Protein AF-A0AAD9WH28-F1 (afdb_monomer_lite)

Organism: Eucalyptus grandis (NCBI:txid71139)

Structure (mmCIF, N/CA/C/O backbone):
data_AF-A0AAD9WH28-F1
#
_entry.id   AF-A0AAD9WH28-F1
#
loop_
_atom_site.group_PDB
_atom_site.id
_atom_site.type_symbol
_atom_site.label_atom_id
_atom_site.label_alt_id
_atom_site.label_comp_id
_atom_site.label_asym_id
_atom_site.label_entity_id
_atom_site.label_seq_id
_atom_site.pdbx_PDB_ins_code
_atom_site.Cartn_x
_atom_site.Cartn_y
_atom_site.Cartn_z
_atom_site.occupancy
_atom_site.B_iso_or_equiv
_atom_site.auth_seq_id
_atom_site.auth_comp_id
_atom_site.auth_asym_id
_atom_site.auth_atom_id
_atom_site.pdbx_PDB_model_num
ATOM 1 N N . MET A 1 1 ? 8.236 -20.719 -38.868 1.00 57.12 1 MET A N 1
ATOM 2 C CA . MET A 1 1 ? 8.374 -22.115 -39.352 1.00 57.12 1 MET A CA 1
ATOM 3 C C . MET A 1 1 ? 9.477 -22.899 -38.637 1.00 57.12 1 MET A C 1
ATOM 5 O O . MET A 1 1 ? 9.206 -24.014 -38.221 1.00 57.12 1 MET A O 1
ATOM 9 N N . ALA A 1 2 ? 10.668 -22.334 -38.395 1.00 69.44 2 ALA A N 1
ATOM 10 C CA . ALA A 1 2 ? 11.784 -23.042 -37.740 1.00 69.44 2 ALA A CA 1
ATOM 11 C C . ALA A 1 2 ? 11.455 -23.657 -36.360 1.00 69.44 2 ALA A C 1
ATOM 13 O O . ALA A 1 2 ? 11.869 -24.773 -36.062 1.00 69.44 2 ALA A O 1
ATOM 14 N N . ARG A 1 3 ? 10.653 -22.966 -35.538 1.00 67.69 3 ARG A N 1
ATOM 15 C CA . ARG A 1 3 ? 10.268 -23.439 -34.196 1.00 67.69 3 ARG A CA 1
ATOM 16 C C . ARG A 1 3 ? 9.343 -24.663 -34.224 1.00 67.69 3 ARG A C 1
ATOM 18 O O . ARG A 1 3 ? 9.459 -25.516 -33.357 1.00 67.69 3 ARG A O 1
ATOM 25 N N . ALA A 1 4 ? 8.472 -24.767 -35.230 1.00 70.94 4 ALA A N 1
ATOM 26 C CA . ALA A 1 4 ? 7.594 -25.924 -35.414 1.00 70.94 4 ALA A CA 1
ATOM 27 C C . ALA A 1 4 ? 8.390 -27.157 -35.873 1.00 70.94 4 ALA A C 1
ATOM 29 O O . ALA A 1 4 ? 8.219 -28.241 -35.329 1.00 70.94 4 ALA A O 1
ATOM 30 N N . VAL A 1 5 ? 9.345 -26.955 -36.787 1.00 75.12 5 VAL A N 1
ATOM 31 C CA . VAL A 1 5 ? 10.241 -28.013 -37.284 1.00 75.12 5 VAL A CA 1
ATOM 32 C C . VAL A 1 5 ? 11.160 -28.546 -36.176 1.00 75.12 5 VAL A C 1
ATOM 34 O O . VAL A 1 5 ? 11.406 -29.747 -36.092 1.00 75.12 5 VAL A O 1
ATOM 37 N N . ALA A 1 6 ? 11.645 -27.672 -35.289 1.00 75.38 6 ALA A N 1
ATOM 38 C CA . ALA A 1 6 ? 12.420 -28.084 -34.119 1.00 75.38 6 ALA A CA 1
ATOM 39 C C . ALA A 1 6 ? 11.581 -28.898 -33.114 1.00 75.38 6 ALA A C 1
ATOM 41 O O . ALA A 1 6 ? 12.098 -29.832 -32.504 1.00 75.38 6 ALA A O 1
ATOM 42 N N . LEU A 1 7 ? 10.289 -28.576 -32.974 1.00 73.00 7 LEU A N 1
ATOM 43 C CA . LEU A 1 7 ? 9.372 -29.276 -32.074 1.00 73.00 7 LEU A CA 1
ATOM 44 C C . LEU A 1 7 ? 9.052 -30.694 -32.567 1.00 73.00 7 LEU A C 1
ATOM 46 O O . LEU A 1 7 ? 9.128 -31.631 -31.780 1.00 73.00 7 LEU A O 1
ATOM 50 N N . GLU A 1 8 ? 8.776 -30.869 -33.863 1.00 73.00 8 GLU A N 1
ATOM 51 C CA . GLU A 1 8 ? 8.526 -32.198 -34.451 1.00 73.00 8 GLU A CA 1
ATOM 52 C C . GLU A 1 8 ? 9.759 -33.106 -34.413 1.00 73.00 8 GLU A C 1
ATOM 54 O O . GLU A 1 8 ? 9.646 -34.324 -34.296 1.00 73.00 8 GLU A O 1
ATOM 59 N N . LYS A 1 9 ? 10.960 -32.521 -34.469 1.00 76.75 9 LYS A N 1
ATOM 60 C CA . LYS A 1 9 ? 12.210 -33.279 -34.365 1.00 76.75 9 LYS A CA 1
ATOM 61 C C . LYS A 1 9 ? 12.530 -33.699 -32.929 1.00 76.75 9 LYS A C 1
ATOM 63 O O . LYS A 1 9 ? 13.133 -34.750 -32.728 1.00 76.75 9 LYS A O 1
ATOM 68 N N . ALA A 1 10 ? 12.139 -32.885 -31.949 1.00 77.75 10 ALA A N 1
ATOM 69 C CA . ALA A 1 10 ? 12.287 -33.195 -30.529 1.00 77.75 10 ALA A CA 1
ATOM 70 C C . ALA A 1 10 ? 11.218 -34.184 -30.030 1.00 77.75 10 ALA A C 1
ATOM 72 O O . ALA A 1 10 ? 11.501 -34.999 -29.156 1.00 77.75 10 ALA A O 1
ATOM 73 N N . PHE A 1 11 ? 10.019 -34.149 -30.618 1.00 75.12 11 PHE A N 1
ATOM 74 C CA . PHE A 1 11 ? 8.915 -35.057 -30.319 1.00 75.12 11 PHE A CA 1
ATOM 75 C C . PHE A 1 11 ? 8.374 -35.657 -31.620 1.00 75.12 11 PHE A C 1
ATOM 77 O O . PHE A 1 11 ? 7.382 -35.152 -32.150 1.00 75.12 11 PHE A O 1
ATOM 84 N N . PRO A 1 12 ? 9.002 -36.724 -32.148 1.00 75.88 12 PRO A N 1
ATOM 85 C CA . PRO A 1 12 ? 8.479 -37.418 -33.315 1.00 75.88 12 PRO A CA 1
ATOM 86 C C . PRO A 1 12 ? 7.055 -37.895 -33.020 1.00 75.88 12 PRO A C 1
ATOM 88 O O . PRO A 1 12 ? 6.847 -38.770 -32.175 1.00 75.88 12 PRO A O 1
ATOM 91 N N . ALA A 1 13 ? 6.065 -37.288 -33.675 1.00 64.69 13 ALA A N 1
ATOM 92 C CA . ALA A 1 13 ? 4.678 -37.703 -33.553 1.00 64.69 13 ALA A CA 1
ATOM 93 C C . ALA A 1 13 ? 4.565 -39.119 -34.127 1.00 64.69 13 ALA A C 1
ATOM 95 O O . ALA A 1 13 ? 4.700 -39.339 -35.329 1.00 64.69 13 ALA A O 1
ATOM 96 N N . HIS A 1 14 ? 4.375 -40.107 -33.257 1.00 58.94 14 HIS A N 1
ATOM 97 C CA . HIS A 1 14 ? 4.134 -41.482 -33.670 1.00 58.94 14 HIS A CA 1
ATOM 98 C C . HIS A 1 14 ? 2.671 -41.624 -34.119 1.00 58.94 14 HIS A C 1
ATOM 100 O O . HIS A 1 14 ? 1.855 -42.241 -33.441 1.00 58.94 14 HIS A O 1
ATOM 106 N N . GLU A 1 15 ? 2.330 -41.004 -35.251 1.00 57.38 15 GLU A N 1
ATOM 107 C CA . GLU A 1 15 ? 1.007 -41.107 -35.890 1.00 57.38 15 GLU A CA 1
ATOM 108 C C . GLU A 1 15 ? 0.792 -42.482 -36.568 1.00 57.38 15 GLU A C 1
ATOM 110 O O . GLU A 1 15 ? -0.334 -42.829 -36.907 1.00 57.38 15 GLU A O 1
ATOM 115 N N . ASP A 1 16 ? 1.836 -43.316 -36.674 1.00 49.81 16 ASP A N 1
ATOM 116 C CA . ASP A 1 16 ? 1.807 -44.635 -37.332 1.00 49.81 16 ASP A CA 1
ATOM 117 C C . ASP A 1 16 ? 1.864 -45.829 -36.358 1.00 49.81 16 ASP A C 1
ATOM 119 O O . ASP A 1 16 ? 2.341 -46.916 -36.699 1.00 49.81 16 ASP A O 1
ATOM 123 N N . SER A 1 17 ? 1.327 -45.694 -35.140 1.00 51.62 17 SER A N 1
ATOM 124 C CA . SER A 1 17 ? 0.860 -46.904 -34.454 1.00 51.62 17 SER A CA 1
ATOM 125 C C . SER A 1 17 ? -0.453 -47.316 -35.118 1.00 51.62 17 SER A C 1
ATOM 127 O O . SER A 1 17 ? -1.498 -46.722 -34.877 1.00 51.62 17 SER A O 1
ATOM 129 N N . GLY A 1 18 ? -0.412 -48.346 -35.969 1.00 51.84 18 GLY A N 1
ATOM 130 C CA . GLY A 1 18 ? -1.572 -48.975 -36.627 1.00 51.84 18 GLY A CA 1
ATOM 131 C C . GLY A 1 18 ? -2.613 -49.586 -35.671 1.00 51.84 18 GLY A C 1
ATOM 132 O O . GLY A 1 18 ? -3.345 -50.508 -36.030 1.00 51.84 18 GLY A O 1
ATOM 133 N N . ILE A 1 19 ? -2.698 -49.084 -34.441 1.00 53.81 19 ILE A N 1
ATOM 134 C CA . ILE A 1 19 ? -3.845 -49.195 -33.559 1.00 53.81 19 ILE A CA 1
ATOM 135 C C . ILE A 1 19 ? -4.893 -48.281 -34.187 1.00 53.81 19 ILE A C 1
ATOM 137 O O . ILE A 1 19 ? -5.033 -47.119 -33.812 1.00 53.81 19 ILE A O 1
ATOM 141 N N . GLY A 1 20 ? -5.604 -48.789 -35.201 1.00 54.06 20 GLY A N 1
ATOM 142 C CA . GLY A 1 20 ? -6.782 -48.103 -35.720 1.00 54.06 20 GLY A CA 1
ATOM 143 C C . GLY A 1 20 ? -7.587 -47.601 -34.529 1.00 54.06 20 GLY A C 1
ATOM 144 O O . GLY A 1 20 ? -7.718 -48.351 -33.556 1.00 54.06 20 GLY A O 1
ATOM 145 N N . LYS A 1 21 ? -8.019 -46.333 -34.577 1.00 61.31 21 LYS A N 1
ATOM 146 C CA . LYS A 1 21 ? -8.903 -45.686 -33.600 1.00 61.31 21 LYS A CA 1
ATOM 147 C C . LYS A 1 21 ? -10.171 -46.530 -33.478 1.00 61.31 21 LYS A C 1
ATOM 149 O O . LYS A 1 21 ? -11.201 -46.235 -34.065 1.00 61.31 21 LYS A O 1
ATOM 154 N N . LYS A 1 22 ? -10.068 -47.668 -32.802 1.00 63.91 22 LYS A N 1
ATOM 155 C CA . LYS A 1 22 ? -11.191 -48.450 -32.343 1.00 63.91 22 LYS A CA 1
ATOM 156 C C . LYS A 1 22 ? -11.790 -47.513 -31.328 1.00 63.91 22 LYS A C 1
ATOM 158 O O . LYS A 1 22 ? -11.112 -47.182 -30.356 1.00 63.91 22 LYS A O 1
ATOM 163 N N . ASP A 1 23 ? -12.985 -47.025 -31.617 1.00 67.94 23 ASP A N 1
ATOM 164 C CA . ASP A 1 23 ? -13.795 -46.306 -30.651 1.00 67.94 23 ASP A CA 1
ATOM 165 C C . ASP A 1 23 ? -13.949 -47.216 -29.433 1.00 67.94 23 ASP A C 1
ATOM 167 O O . ASP A 1 23 ? -14.839 -48.064 -29.376 1.00 67.94 23 ASP A O 1
ATOM 171 N N . ASP A 1 24 ? -13.007 -47.119 -28.494 1.00 82.56 24 ASP A N 1
ATOM 172 C CA . ASP A 1 24 ? -13.048 -47.887 -27.267 1.00 82.56 24 ASP A CA 1
ATOM 173 C C . ASP A 1 24 ? -14.287 -47.383 -26.526 1.00 82.56 24 ASP A C 1
ATOM 175 O O . ASP A 1 24 ? -14.357 -46.191 -26.193 1.00 82.56 24 ASP A O 1
ATOM 179 N N . PRO A 1 25 ? -15.281 -48.250 -26.262 1.00 80.75 25 PRO A N 1
ATOM 180 C CA . PRO A 1 25 ? -16.498 -47.849 -25.571 1.00 80.75 25 PRO A CA 1
ATOM 181 C C . PRO A 1 25 ? -16.208 -47.153 -24.238 1.00 80.75 25 PRO A C 1
ATOM 183 O O . PRO A 1 25 ? -16.979 -46.293 -23.806 1.00 80.75 25 PRO A O 1
ATOM 186 N N . ARG A 1 26 ? -15.087 -47.494 -23.585 1.00 79.00 26 ARG A N 1
ATOM 187 C CA . ARG A 1 26 ? -14.642 -46.839 -22.356 1.00 79.00 26 ARG A CA 1
ATOM 188 C C . ARG A 1 26 ? -14.149 -45.420 -22.614 1.00 79.00 26 ARG A C 1
ATOM 190 O O . ARG A 1 26 ? -14.536 -44.525 -21.869 1.00 79.00 26 ARG A O 1
ATOM 197 N N . LEU A 1 27 ? -13.337 -45.202 -23.648 1.00 81.69 27 LEU A N 1
ATOM 198 C CA . LEU A 1 27 ? -12.855 -43.865 -24.012 1.00 81.69 27 LEU A CA 1
ATOM 199 C C . LEU A 1 27 ? -13.999 -42.969 -24.485 1.00 81.69 27 LEU A C 1
ATOM 201 O O . LEU A 1 27 ? -14.018 -41.794 -24.132 1.00 81.69 27 LEU A O 1
ATOM 205 N N . ARG A 1 28 ? -14.986 -43.529 -25.195 1.00 78.06 28 ARG A N 1
ATOM 206 C CA . ARG A 1 28 ? -16.183 -42.792 -25.613 1.00 78.06 28 ARG A CA 1
ATOM 207 C C . ARG A 1 28 ? -17.010 -42.330 -24.415 1.00 78.06 28 ARG A C 1
ATOM 209 O O . ARG A 1 28 ? -17.295 -41.145 -24.309 1.00 78.06 28 ARG A O 1
ATOM 216 N N . ARG A 1 29 ? -17.286 -43.224 -23.455 1.00 78.12 29 ARG A N 1
ATOM 217 C CA . ARG A 1 29 ? -17.948 -42.840 -22.194 1.00 78.12 29 ARG A CA 1
ATOM 218 C C . ARG A 1 29 ? -17.140 -41.825 -21.397 1.00 78.12 29 ARG A C 1
ATOM 220 O O . ARG A 1 29 ? -17.720 -40.925 -20.804 1.00 78.12 29 ARG A O 1
ATOM 227 N N . LEU A 1 30 ? -15.812 -41.959 -21.360 1.00 79.69 30 LEU A N 1
ATOM 228 C CA . LEU A 1 30 ? -14.964 -41.013 -20.638 1.00 79.69 30 LEU A CA 1
ATOM 229 C C . LEU A 1 30 ? -15.005 -39.625 -21.294 1.00 79.69 30 LEU A C 1
ATOM 231 O O . LEU A 1 30 ? -15.091 -38.623 -20.592 1.00 79.69 30 LEU A O 1
ATOM 235 N N . ALA A 1 31 ? -14.988 -39.570 -22.628 1.00 76.38 31 ALA A N 1
ATOM 236 C CA . ALA A 1 31 ? -15.114 -38.336 -23.392 1.00 76.38 31 ALA A CA 1
ATOM 237 C C . ALA A 1 31 ? -16.493 -37.691 -23.195 1.00 76.38 31 ALA A C 1
ATOM 239 O O . ALA A 1 31 ? -16.542 -36.512 -22.865 1.00 76.38 31 ALA A O 1
ATOM 240 N N . GLU A 1 32 ? -17.577 -38.467 -23.303 1.00 74.56 32 GLU A N 1
ATOM 241 C CA . GLU A 1 32 ? -18.954 -38.024 -23.029 1.00 74.56 32 GLU A CA 1
ATOM 242 C C . GLU A 1 32 ? -19.066 -37.475 -21.592 1.00 74.56 32 GLU A C 1
ATOM 244 O O . GLU A 1 32 ? -19.396 -36.308 -21.400 1.00 74.56 32 GLU A O 1
ATOM 249 N N . SER A 1 33 ? -18.616 -38.232 -20.581 1.00 71.56 33 SER A N 1
ATOM 250 C CA . SER A 1 33 ? -18.644 -37.777 -19.181 1.00 71.56 33 SER A CA 1
ATOM 251 C C . SER A 1 33 ? -17.791 -36.528 -18.928 1.00 71.56 33 SER A C 1
ATOM 253 O O . SER A 1 33 ? -18.146 -35.686 -18.112 1.00 71.56 33 SER A O 1
ATOM 255 N N . ARG A 1 34 ? -16.662 -36.355 -19.621 1.00 73.19 34 ARG A N 1
ATOM 256 C CA . ARG A 1 34 ? -15.817 -35.163 -19.471 1.00 73.19 34 ARG A CA 1
ATOM 257 C C . ARG A 1 34 ? -16.439 -33.933 -20.134 1.00 73.19 34 ARG A C 1
ATOM 259 O O . ARG A 1 34 ? -16.163 -32.822 -19.689 1.00 73.19 34 ARG A O 1
ATOM 266 N N . ILE A 1 35 ? -17.210 -34.113 -21.203 1.00 69.94 35 ILE A N 1
ATOM 267 C CA . ILE A 1 35 ? -17.880 -33.018 -21.911 1.00 69.94 35 ILE A CA 1
ATOM 268 C C . ILE A 1 35 ? -19.064 -32.523 -21.079 1.00 69.94 35 ILE A C 1
ATOM 270 O O . ILE A 1 35 ? -19.127 -31.325 -20.811 1.00 69.94 35 ILE A O 1
ATOM 274 N N . ASP A 1 36 ? -19.898 -33.433 -20.577 1.00 67.00 36 ASP A N 1
ATOM 275 C CA . ASP A 1 36 ? -21.092 -33.074 -19.802 1.00 67.00 36 ASP A CA 1
ATOM 276 C C . ASP A 1 36 ? -20.724 -32.407 -18.462 1.00 67.00 36 ASP A C 1
ATOM 278 O O . ASP A 1 36 ? -21.270 -31.367 -18.103 1.00 67.00 36 ASP A O 1
ATOM 282 N N . ASN A 1 37 ? -19.690 -32.903 -17.772 1.00 72.56 37 ASN A N 1
ATOM 283 C CA . ASN A 1 37 ? -19.242 -32.313 -16.503 1.00 72.56 37 ASN A CA 1
ATOM 284 C C . ASN A 1 37 ? -18.427 -31.014 -16.672 1.00 72.56 37 ASN A C 1
ATOM 286 O O . ASN A 1 37 ? -18.223 -30.279 -15.707 1.00 72.56 37 ASN A O 1
ATOM 290 N N . ARG A 1 38 ? -17.907 -30.697 -17.866 1.00 77.50 38 ARG A N 1
ATOM 291 C CA . ARG A 1 38 ? -17.018 -29.531 -18.055 1.00 77.50 38 ARG A CA 1
ATOM 292 C C . ARG A 1 38 ? -17.765 -28.210 -17.921 1.00 77.50 38 ARG A C 1
ATOM 294 O O . ARG A 1 38 ? -17.212 -27.255 -17.367 1.00 77.50 38 ARG A O 1
ATOM 301 N N . ASP A 1 39 ? -18.975 -28.136 -18.457 1.00 77.88 39 ASP A N 1
ATOM 302 C CA . ASP A 1 39 ? -19.768 -26.911 -18.393 1.00 77.88 39 ASP A CA 1
ATOM 303 C C . ASP A 1 39 ? -20.403 -26.72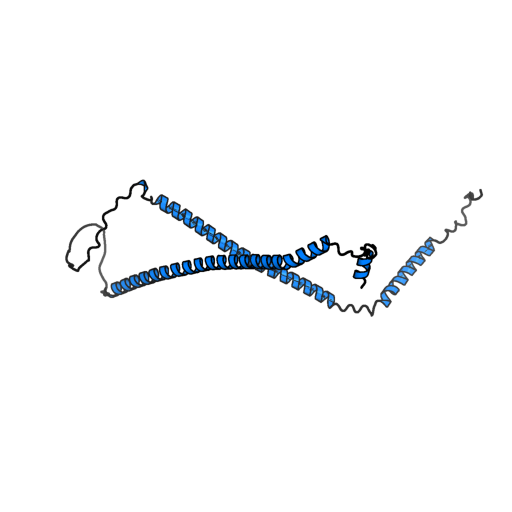0 -17.013 1.00 77.88 39 ASP A C 1
ATOM 305 O O . ASP A 1 39 ? -20.473 -25.583 -16.543 1.00 77.88 39 ASP A O 1
ATOM 309 N N . GLU A 1 40 ? -20.718 -27.812 -16.314 1.00 78.31 40 GLU A N 1
ATOM 310 C CA . GLU A 1 40 ? -21.133 -27.800 -14.909 1.00 78.31 40 GLU A CA 1
ATOM 311 C C . GLU A 1 40 ? -20.003 -27.335 -13.982 1.00 78.31 40 GLU A C 1
ATOM 313 O O . GLU A 1 40 ? -20.199 -26.390 -13.222 1.00 78.31 40 GLU A O 1
ATOM 318 N N . ILE A 1 41 ? -18.785 -27.880 -14.116 1.00 80.19 41 ILE A N 1
ATOM 319 C CA . ILE A 1 41 ? -17.608 -27.438 -13.342 1.00 80.19 41 ILE A CA 1
ATOM 320 C C . ILE A 1 41 ? -17.317 -25.957 -13.600 1.00 80.19 41 ILE A C 1
ATOM 322 O O . ILE A 1 41 ? -16.997 -25.203 -12.684 1.00 80.19 41 ILE A O 1
ATOM 326 N N . ARG A 1 42 ? -17.441 -25.502 -14.852 1.00 82.69 42 ARG A N 1
ATOM 327 C CA . ARG A 1 42 ? -17.229 -24.090 -15.185 1.00 82.69 42 ARG A CA 1
ATOM 328 C C . ARG A 1 42 ? -18.324 -23.199 -14.597 1.00 82.69 42 ARG A C 1
ATOM 330 O O . ARG A 1 42 ? -18.026 -22.077 -14.192 1.00 82.69 42 ARG A O 1
ATOM 337 N N . ALA A 1 43 ? -19.574 -23.657 -14.581 1.00 83.31 43 ALA A N 1
ATOM 338 C CA . ALA A 1 43 ? -20.683 -22.933 -13.972 1.00 83.31 43 ALA A CA 1
ATOM 339 C C . ALA A 1 43 ? -20.538 -22.852 -12.448 1.00 83.31 43 ALA A C 1
ATOM 341 O O . ALA A 1 43 ? -20.715 -21.770 -11.894 1.00 83.31 43 ALA A O 1
ATOM 342 N N . ASP A 1 44 ? -20.139 -23.943 -11.800 1.00 85.19 44 ASP A N 1
ATOM 343 C CA . ASP A 1 44 ? -19.860 -23.984 -10.367 1.00 85.19 44 ASP A CA 1
ATOM 344 C C . ASP A 1 44 ? -18.692 -23.059 -10.005 1.00 85.19 44 ASP A C 1
ATOM 346 O O . ASP A 1 44 ? -18.809 -22.206 -9.131 1.00 85.19 44 ASP A O 1
ATOM 350 N N . HIS A 1 45 ? -17.611 -23.079 -10.789 1.00 86.81 45 HIS A N 1
ATOM 351 C CA . HIS A 1 45 ? -16.479 -22.175 -10.585 1.00 86.81 45 HIS A CA 1
ATOM 352 C C . HIS A 1 45 ? -16.858 -20.692 -10.766 1.00 86.81 45 HIS A C 1
ATOM 354 O O . HIS A 1 45 ? -16.361 -19.831 -10.040 1.00 86.81 45 HIS A O 1
ATOM 360 N N . ARG A 1 46 ? -17.776 -20.371 -11.694 1.00 83.81 46 ARG A N 1
ATOM 361 C CA . ARG A 1 46 ? -18.352 -19.017 -1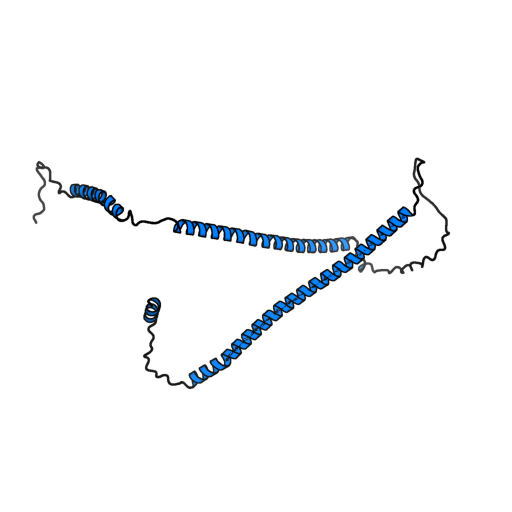1.799 1.00 83.81 46 ARG A CA 1
ATOM 362 C C . ARG A 1 46 ? -19.209 -18.672 -10.583 1.00 83.81 46 ARG A C 1
ATOM 364 O O . ARG A 1 46 ? -19.100 -17.558 -10.087 1.00 83.81 46 ARG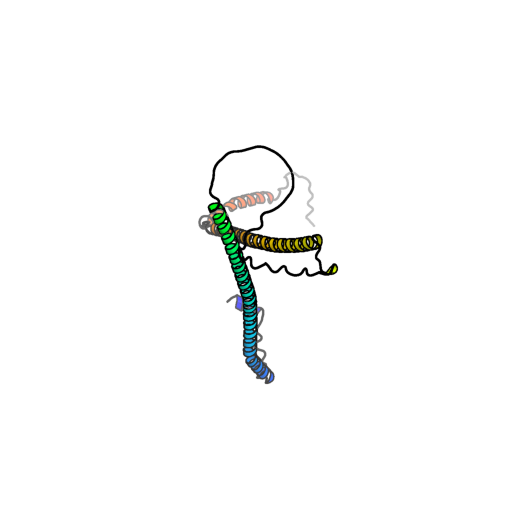 A O 1
ATOM 371 N N . ARG A 1 47 ? -20.027 -19.609 -10.102 1.00 83.31 47 ARG A N 1
ATOM 372 C CA . ARG A 1 47 ? -20.897 -19.423 -8.935 1.00 83.31 47 ARG A CA 1
ATOM 373 C C . ARG A 1 47 ? -20.087 -19.182 -7.662 1.00 83.31 47 ARG A C 1
ATOM 375 O O . ARG A 1 47 ? -20.408 -18.259 -6.924 1.00 83.31 47 ARG A O 1
ATOM 382 N N . ILE A 1 48 ? -19.023 -19.954 -7.446 1.00 81.25 48 ILE A N 1
ATOM 383 C CA . ILE A 1 48 ? -18.102 -19.804 -6.311 1.00 81.25 48 ILE A CA 1
ATOM 384 C C . ILE A 1 48 ? -17.439 -18.423 -6.348 1.00 81.25 48 ILE A C 1
ATOM 386 O O . ILE A 1 48 ? -17.506 -17.696 -5.365 1.00 81.25 48 ILE A O 1
ATOM 390 N N . ARG A 1 49 ? -16.888 -18.013 -7.499 1.00 77.69 49 ARG A N 1
ATOM 391 C CA . ARG A 1 49 ? -16.265 -16.687 -7.667 1.00 77.69 49 ARG A CA 1
ATOM 392 C C . ARG A 1 49 ? -17.253 -15.537 -7.475 1.00 77.69 49 ARG A C 1
ATOM 394 O O . ARG A 1 49 ? -16.907 -14.534 -6.870 1.00 77.69 49 ARG A O 1
ATOM 401 N N . GLN A 1 50 ? -18.473 -15.665 -7.996 1.00 74.06 50 GLN A N 1
ATOM 402 C CA . GLN A 1 50 ? -19.517 -14.654 -7.815 1.00 74.06 50 GLN A CA 1
ATOM 403 C C . GLN A 1 50 ? -19.944 -14.543 -6.352 1.00 74.06 50 GLN A C 1
ATOM 405 O O . GLN A 1 50 ? -20.081 -13.433 -5.856 1.00 74.06 50 GLN A O 1
ATOM 410 N N . ALA A 1 51 ? -20.118 -15.669 -5.656 1.00 70.88 51 ALA A N 1
ATOM 411 C CA . ALA A 1 51 ? -20.446 -15.676 -4.235 1.00 70.88 51 ALA A CA 1
ATOM 412 C C . ALA A 1 51 ? -19.306 -15.102 -3.380 1.00 70.88 51 ALA A C 1
ATOM 414 O O . ALA A 1 51 ? -19.579 -14.352 -2.454 1.00 70.88 51 ALA A O 1
ATOM 415 N N . GLU A 1 52 ? -18.048 -15.391 -3.722 1.00 70.12 52 GLU A N 1
ATOM 416 C CA . GLU A 1 52 ? -16.864 -14.811 -3.078 1.00 70.12 52 GLU A CA 1
ATOM 417 C C . GLU A 1 52 ? -16.837 -13.284 -3.253 1.00 70.12 52 GLU A C 1
ATOM 419 O O . GLU A 1 52 ? -16.785 -12.564 -2.262 1.00 70.12 52 GLU A O 1
ATOM 424 N N . ILE A 1 53 ? -17.001 -12.784 -4.485 1.00 70.88 53 ILE A N 1
ATOM 425 C CA . ILE A 1 53 ? -17.039 -11.342 -4.790 1.00 70.88 53 ILE A CA 1
ATOM 426 C C . ILE A 1 53 ? -18.210 -10.643 -4.082 1.00 70.88 53 ILE A C 1
ATOM 428 O O . ILE A 1 53 ? -18.038 -9.556 -3.537 1.00 70.88 53 ILE A O 1
ATOM 432 N N . VAL A 1 54 ? -19.398 -11.258 -4.063 1.00 70.50 54 VAL A N 1
ATOM 433 C CA . VAL A 1 54 ? -20.556 -10.711 -3.340 1.00 70.50 54 VAL A CA 1
ATOM 434 C C . VAL A 1 54 ? -20.307 -10.734 -1.835 1.00 70.50 54 VAL A C 1
ATOM 436 O O . VAL A 1 54 ? -20.602 -9.746 -1.184 1.00 70.50 54 VAL A O 1
ATOM 439 N N . SER A 1 55 ? -19.696 -11.786 -1.283 1.00 64.94 55 SER A N 1
ATOM 440 C CA . SER A 1 55 ? -19.381 -11.843 0.148 1.00 64.94 55 SER A CA 1
ATOM 441 C C . SER A 1 55 ? -18.363 -10.783 0.569 1.00 64.94 55 SER A C 1
ATOM 443 O O . SER A 1 55 ? -18.563 -10.146 1.597 1.00 64.94 55 SER A O 1
ATOM 445 N N . THR A 1 56 ? -17.337 -10.518 -0.249 1.00 65.38 56 THR A N 1
ATOM 446 C CA . THR A 1 56 ? -16.345 -9.473 0.036 1.00 65.38 56 THR A CA 1
ATOM 447 C C . THR A 1 56 ? -16.941 -8.075 -0.096 1.00 65.38 56 THR A C 1
ATOM 449 O O . THR A 1 56 ? -16.674 -7.230 0.747 1.00 65.38 56 THR A O 1
ATOM 452 N N . ILE A 1 57 ? -17.788 -7.841 -1.106 1.00 69.25 57 ILE A N 1
ATOM 453 C CA . ILE A 1 57 ? -18.459 -6.547 -1.316 1.00 69.25 57 ILE A CA 1
ATOM 454 C C . ILE A 1 57 ? -19.523 -6.296 -0.242 1.00 69.25 57 ILE A C 1
ATOM 456 O O . ILE A 1 57 ? -19.663 -5.183 0.240 1.00 69.25 57 ILE A O 1
ATOM 460 N N . GLU A 1 58 ? -20.280 -7.315 0.157 1.00 68.38 58 GLU A N 1
ATOM 461 C CA . GLU A 1 58 ? -21.316 -7.192 1.185 1.00 68.38 58 GLU A CA 1
ATOM 462 C C . GLU A 1 58 ? -20.707 -7.026 2.587 1.00 68.38 58 GLU A C 1
ATOM 464 O O . GLU A 1 58 ? -21.246 -6.301 3.419 1.00 68.38 58 GLU A O 1
ATOM 469 N N . GLU A 1 59 ? -19.569 -7.666 2.865 1.00 69.06 59 GLU A N 1
ATOM 470 C CA . GLU A 1 59 ? -18.811 -7.453 4.100 1.00 69.06 59 GLU A CA 1
ATOM 471 C C . GLU A 1 59 ? -18.153 -6.066 4.145 1.00 69.06 59 GLU A C 1
ATOM 473 O O . GLU A 1 59 ? -18.179 -5.417 5.191 1.00 69.06 59 GLU A O 1
ATOM 478 N N . GLU A 1 60 ? -17.635 -5.579 3.016 1.00 66.31 60 GLU A N 1
ATOM 479 C CA . GLU A 1 60 ? -17.112 -4.217 2.880 1.00 66.31 60 GLU A CA 1
ATOM 480 C C . GLU A 1 60 ? -18.223 -3.167 3.024 1.00 66.31 60 GLU A C 1
ATOM 482 O O . GLU A 1 60 ? -18.069 -2.238 3.813 1.00 66.31 60 GLU A O 1
ATOM 487 N N . ASN A 1 61 ? -19.381 -3.373 2.388 1.00 70.94 61 ASN A N 1
ATOM 488 C CA . ASN A 1 61 ? -20.547 -2.502 2.543 1.00 70.94 61 ASN A CA 1
ATOM 489 C C . ASN A 1 61 ? -21.061 -2.487 3.985 1.00 70.94 61 ASN A C 1
ATOM 491 O O . ASN A 1 61 ? -21.259 -1.410 4.525 1.00 70.94 61 ASN A O 1
ATOM 495 N N . ARG A 1 62 ? -21.197 -3.637 4.665 1.00 71.88 62 ARG A N 1
ATOM 496 C CA . ARG A 1 62 ? -21.583 -3.663 6.093 1.00 71.88 62 ARG A CA 1
ATOM 497 C C . ARG A 1 62 ? -20.592 -2.917 6.983 1.00 71.88 62 ARG A C 1
ATOM 499 O O . ARG A 1 62 ? -20.983 -2.299 7.970 1.00 71.88 62 ARG A O 1
ATOM 506 N N . ARG A 1 63 ? -19.299 -3.007 6.667 1.00 70.38 63 ARG A N 1
ATOM 507 C CA . ARG A 1 63 ? -18.248 -2.289 7.390 1.00 70.38 63 ARG A CA 1
ATOM 508 C C . ARG A 1 63 ? -18.310 -0.787 7.124 1.00 70.38 63 ARG A C 1
ATOM 510 O O . ARG A 1 63 ? -18.062 -0.016 8.043 1.00 70.38 63 ARG A O 1
ATOM 517 N N . GLN A 1 64 ? -18.626 -0.387 5.899 1.00 64.19 64 GLN A N 1
ATOM 518 C CA . GLN A 1 64 ? -18.757 1.011 5.506 1.00 64.19 64 GLN A CA 1
ATOM 519 C C . GLN A 1 64 ? -20.038 1.641 6.067 1.00 64.19 64 GLN A C 1
ATOM 521 O O . GLN A 1 64 ? -19.958 2.704 6.665 1.00 64.19 64 GLN A O 1
ATOM 526 N N . GLU A 1 65 ? -21.171 0.940 6.004 1.00 61.91 65 GLU A N 1
ATOM 527 C CA . GLU A 1 65 ? -22.439 1.333 6.636 1.00 61.91 65 GLU A CA 1
ATOM 528 C C . GLU A 1 65 ? -22.295 1.484 8.160 1.00 61.91 65 GLU A C 1
ATOM 530 O O . GLU A 1 65 ? -22.854 2.404 8.749 1.00 61.91 65 GLU A O 1
ATOM 535 N N . GLY A 1 66 ? -21.508 0.619 8.814 1.00 63.38 66 GLY A N 1
ATOM 536 C CA . GLY A 1 66 ? -21.211 0.746 10.244 1.00 63.38 66 GLY A CA 1
ATOM 537 C C . GLY A 1 66 ? -20.383 1.987 10.600 1.00 63.38 66 GLY A C 1
ATOM 538 O O . GLY A 1 66 ? -20.587 2.555 11.666 1.00 63.38 66 GLY A O 1
ATOM 539 N N . LEU A 1 67 ? -19.481 2.418 9.711 1.00 57.88 67 LEU A N 1
ATOM 540 C CA . LEU A 1 67 ? -18.681 3.636 9.892 1.00 57.88 67 LEU A CA 1
ATOM 541 C C . LEU A 1 67 ? -19.498 4.903 9.608 1.00 57.88 67 LEU A C 1
ATOM 543 O O . LEU A 1 67 ? -19.371 5.880 10.335 1.00 57.88 67 LEU A O 1
ATOM 547 N N . GLU A 1 68 ? -20.352 4.872 8.586 1.00 51.56 68 GLU A N 1
ATOM 548 C CA . GLU A 1 68 ? -21.217 5.996 8.210 1.00 51.56 68 GLU A CA 1
ATOM 549 C C . GLU A 1 68 ? -22.274 6.263 9.299 1.00 51.56 68 GLU A C 1
ATOM 551 O O . GLU A 1 68 ? -22.489 7.407 9.692 1.00 51.56 68 GLU A O 1
ATOM 556 N N . ALA A 1 69 ? -22.841 5.206 9.894 1.00 58.00 69 ALA A N 1
ATOM 557 C CA . ALA A 1 69 ? -23.744 5.325 11.041 1.00 58.00 69 ALA A CA 1
ATOM 558 C C . ALA A 1 69 ? -23.046 5.838 12.320 1.00 58.00 69 ALA A C 1
ATOM 560 O O . ALA A 1 69 ? -23.658 6.552 13.112 1.00 58.00 69 ALA A O 1
ATOM 561 N N . GLU A 1 70 ? -21.770 5.493 12.535 1.00 53.88 70 GLU A N 1
ATOM 562 C CA . GLU A 1 70 ? -20.988 5.975 13.684 1.00 53.88 70 GLU A CA 1
ATOM 563 C C . GLU A 1 70 ? -20.576 7.454 13.521 1.00 53.88 70 GLU A C 1
ATOM 565 O O . GLU A 1 70 ? -20.579 8.206 14.500 1.00 53.88 70 GLU A O 1
ATOM 570 N N . GLU A 1 71 ? -20.290 7.906 12.293 1.00 52.53 71 GLU A N 1
ATOM 571 C CA . GLU A 1 71 ? -20.039 9.323 11.985 1.00 52.53 71 GLU A CA 1
ATOM 572 C C . GLU A 1 71 ? -21.303 10.190 12.125 1.00 52.53 71 GLU A C 1
ATOM 574 O O . GLU A 1 71 ? -21.233 11.265 12.729 1.00 52.53 71 GLU A O 1
ATOM 579 N N . GLU A 1 72 ? -22.467 9.720 11.658 1.00 48.47 72 GLU A N 1
ATOM 580 C CA . GLU A 1 72 ? -23.740 10.444 11.813 1.00 48.47 72 GLU A CA 1
ATOM 581 C C . GLU A 1 72 ? -24.125 10.641 13.294 1.00 48.47 72 GLU A C 1
ATOM 583 O O . GLU A 1 72 ? -24.545 11.735 13.697 1.00 48.47 72 GLU A O 1
ATOM 588 N N . ASP A 1 73 ? -23.924 9.621 14.135 1.00 58.09 73 ASP A N 1
ATOM 589 C CA . ASP A 1 73 ? -24.188 9.709 15.576 1.00 58.09 73 ASP A CA 1
ATOM 590 C C . ASP A 1 73 ? -23.197 10.646 16.298 1.00 58.09 73 ASP A C 1
ATOM 592 O O . ASP A 1 73 ? -23.582 11.354 17.239 1.00 58.09 73 ASP A O 1
ATOM 596 N N . ALA A 1 74 ? -21.936 10.714 15.856 1.00 66.00 74 ALA A N 1
ATOM 597 C CA . ALA A 1 74 ? -20.941 11.629 16.417 1.00 66.00 74 ALA A CA 1
ATOM 598 C C . ALA A 1 74 ? -21.251 13.099 16.080 1.00 66.00 74 ALA A C 1
ATOM 600 O O . ALA A 1 74 ? -21.236 13.958 16.972 1.00 66.00 74 ALA A O 1
ATOM 601 N N . GLU A 1 75 ? -21.595 13.398 14.825 1.00 69.69 75 GLU A N 1
ATOM 602 C CA . GLU A 1 75 ? -21.885 14.762 14.372 1.00 69.69 75 GLU A CA 1
ATOM 603 C C . GLU A 1 75 ? -23.177 15.311 15.005 1.00 69.69 75 GLU A C 1
ATOM 605 O O . GLU A 1 75 ? -23.198 16.437 15.517 1.00 69.69 75 GLU A O 1
ATOM 610 N N . ALA A 1 76 ? -24.228 14.490 15.115 1.00 73.25 76 ALA A N 1
ATOM 611 C CA . ALA A 1 76 ? -25.474 14.871 15.786 1.00 73.25 76 ALA A CA 1
ATOM 612 C C . ALA A 1 76 ? -25.272 15.190 17.284 1.00 73.25 76 ALA A C 1
ATOM 614 O O . ALA A 1 76 ? -25.883 16.116 17.844 1.00 73.25 76 ALA A O 1
ATOM 615 N N . LEU A 1 77 ? -24.391 14.444 17.956 1.00 64.81 77 LEU A N 1
ATOM 616 C CA . LEU A 1 77 ? -24.084 14.631 19.373 1.00 64.81 77 LEU A CA 1
ATOM 617 C C . LEU A 1 77 ? -23.183 15.858 19.597 1.00 64.81 77 LEU A C 1
ATOM 619 O O . LEU A 1 77 ? -23.375 16.600 20.572 1.00 64.81 77 LEU A O 1
ATOM 623 N N . GLU A 1 78 ? -22.264 16.138 18.671 1.00 72.31 78 GLU A N 1
ATOM 624 C CA . GLU A 1 78 ? -21.483 17.375 18.640 1.00 72.31 78 GLU A CA 1
ATOM 625 C C . GLU A 1 78 ? -22.348 18.612 18.394 1.00 72.31 78 GLU A C 1
ATOM 627 O O . GLU A 1 78 ? -22.207 19.605 19.117 1.00 72.31 78 GLU A O 1
ATOM 632 N N . GLU A 1 79 ? -23.285 18.565 17.447 1.00 78.62 79 GLU A N 1
ATOM 633 C CA . GLU A 1 79 ? -24.216 19.664 17.198 1.00 78.62 79 GLU A CA 1
ATOM 634 C C . GLU A 1 79 ? -25.055 19.993 18.431 1.00 78.62 79 GLU A C 1
ATOM 636 O O . GLU A 1 79 ? -25.240 21.164 18.779 1.00 78.62 79 GLU A O 1
ATOM 641 N N . ARG A 1 80 ? -25.548 18.966 19.134 1.00 76.88 80 ARG A N 1
ATOM 642 C CA . ARG A 1 80 ? -26.298 19.156 20.379 1.00 76.88 80 ARG A CA 1
ATOM 643 C C . ARG A 1 80 ? -25.436 19.850 21.436 1.00 76.88 80 ARG A C 1
ATOM 645 O O . ARG A 1 80 ? -25.916 20.761 22.109 1.00 76.88 80 ARG A O 1
ATOM 652 N N . ARG A 1 81 ? -24.155 19.481 21.552 1.00 83.62 81 ARG A N 1
ATOM 653 C CA . ARG A 1 81 ? -23.193 20.139 22.457 1.00 83.62 81 ARG A CA 1
ATOM 654 C C . ARG A 1 81 ? -22.869 21.575 22.035 1.00 83.62 81 ARG A C 1
ATOM 656 O O . ARG A 1 81 ? -22.671 22.415 22.913 1.00 83.62 81 ARG A O 1
ATOM 663 N N . ARG A 1 82 ? -22.811 21.872 20.732 1.00 85.44 82 ARG A N 1
ATOM 664 C CA . ARG A 1 82 ? -22.608 23.236 20.207 1.00 85.44 82 ARG A CA 1
ATOM 665 C C . ARG A 1 82 ? -23.804 24.131 20.516 1.00 85.44 82 ARG A C 1
ATOM 667 O O . ARG A 1 82 ? -23.617 25.179 21.120 1.00 85.44 82 ARG A O 1
ATOM 674 N N . LYS A 1 83 ? -25.022 23.657 20.235 1.00 90.19 83 LYS A N 1
ATOM 675 C CA . LYS A 1 83 ? -26.279 24.367 20.536 1.00 90.19 83 LYS A CA 1
ATOM 676 C C . LYS A 1 83 ? -26.432 24.673 22.033 1.00 90.19 83 LYS A C 1
ATOM 678 O O . LYS A 1 83 ? -26.972 25.712 22.393 1.00 90.19 83 LYS A O 1
ATOM 683 N N . ILE A 1 84 ? -25.954 23.792 22.919 1.00 88.62 84 ILE A N 1
ATOM 684 C CA . ILE A 1 84 ? -25.957 24.032 24.375 1.00 88.62 84 ILE A CA 1
ATOM 685 C C . ILE A 1 84 ? -24.936 25.107 24.769 1.00 88.62 84 ILE A C 1
ATOM 687 O O . ILE A 1 84 ? -25.276 26.003 25.537 1.00 88.62 84 ILE A O 1
ATOM 691 N N . ARG A 1 85 ? -23.707 25.040 24.239 1.00 90.25 85 ARG A N 1
ATOM 692 C CA . ARG A 1 85 ? -22.667 26.050 24.503 1.00 90.25 85 ARG A CA 1
ATOM 693 C C . ARG A 1 85 ? -23.076 27.436 24.017 1.00 90.25 85 ARG A C 1
ATOM 695 O O . ARG A 1 85 ? -22.925 28.400 24.753 1.00 90.25 85 ARG A O 1
ATOM 702 N N . GLU A 1 86 ? -23.640 27.517 22.818 1.00 85.88 86 GLU A N 1
ATOM 703 C CA . GLU A 1 86 ? -24.135 28.767 22.241 1.00 85.88 86 GLU A CA 1
ATOM 704 C C . GLU A 1 86 ? -25.282 29.362 23.070 1.00 85.88 86 GLU A C 1
ATOM 706 O O . GLU A 1 86 ? -25.262 30.548 23.378 1.00 85.88 86 GLU A O 1
ATOM 711 N N . LYS A 1 87 ? -26.237 28.536 23.522 1.00 89.50 87 LYS A N 1
ATOM 712 C CA . LYS A 1 87 ? -27.324 28.994 24.404 1.00 89.50 87 LYS A CA 1
ATOM 713 C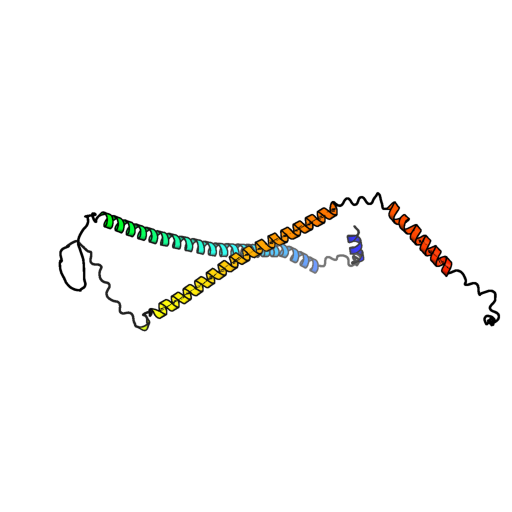 C . LYS A 1 87 ? -26.843 29.495 25.766 1.00 89.50 87 LYS A C 1
ATOM 715 O O . LYS A 1 87 ? -27.442 30.423 26.296 1.00 89.50 87 LYS A O 1
ATOM 720 N N . LEU A 1 88 ? -25.812 28.879 26.348 1.00 87.38 88 LEU A N 1
ATOM 721 C CA . LEU A 1 88 ? -25.233 29.343 27.615 1.00 87.38 88 LEU A CA 1
ATOM 722 C C . LEU A 1 88 ? -24.512 30.679 27.443 1.00 87.38 88 LEU A C 1
ATOM 724 O O . LEU A 1 88 ? -24.714 31.574 28.251 1.00 87.38 88 LEU A O 1
ATOM 728 N N . LEU A 1 89 ? -23.746 30.823 26.364 1.00 86.50 89 LEU A N 1
ATOM 729 C CA . LEU A 1 89 ? -23.023 32.051 26.049 1.00 86.50 89 LEU A CA 1
ATOM 730 C C . LEU A 1 89 ? -23.975 33.208 25.714 1.00 86.50 89 LEU A C 1
ATOM 732 O O . LEU A 1 89 ? -23.737 34.335 26.127 1.00 86.50 89 LEU A O 1
ATOM 736 N N . LEU A 1 90 ? -25.085 32.934 25.021 1.00 85.44 90 LEU A N 1
ATOM 737 C CA . LEU A 1 90 ? -26.127 33.935 24.787 1.00 85.44 90 LEU A CA 1
ATOM 738 C C . LEU A 1 90 ? -26.790 34.373 26.099 1.00 85.44 90 LEU A C 1
ATOM 740 O O . LEU A 1 90 ? -26.983 35.562 26.307 1.00 85.44 90 LEU A O 1
ATOM 744 N N . ARG A 1 91 ? -27.086 33.428 26.999 1.00 82.56 91 ARG A N 1
ATOM 745 C CA . ARG A 1 91 ? -27.639 33.735 28.324 1.00 82.56 91 ARG A CA 1
ATOM 746 C C . ARG A 1 91 ? -26.674 34.577 29.163 1.00 82.56 91 ARG A C 1
ATOM 748 O O . ARG A 1 91 ? -27.119 35.506 29.815 1.00 82.56 91 ARG A O 1
ATOM 755 N N . GLU A 1 92 ? -25.381 34.272 29.119 1.00 79.94 92 GLU A N 1
ATOM 756 C CA . GLU A 1 92 ? -24.330 35.041 29.798 1.00 79.94 92 GLU A CA 1
ATOM 757 C C . GLU A 1 92 ? -24.199 36.458 29.218 1.00 79.94 92 GLU A C 1
ATOM 759 O O . GLU A 1 92 ? -24.055 37.417 29.966 1.00 79.94 92 GLU A O 1
ATOM 764 N N . GLN A 1 93 ? -24.322 36.617 27.895 1.00 80.94 93 GLN A N 1
ATOM 765 C CA . GLN A 1 93 ? -24.345 37.934 27.249 1.00 80.94 93 GLN A CA 1
ATOM 766 C C . GLN A 1 93 ? -25.615 38.729 27.565 1.00 80.94 93 GLN A C 1
ATOM 768 O O . GLN A 1 93 ? -25.533 39.935 27.774 1.00 80.94 93 GLN A O 1
ATOM 773 N N . GLU A 1 94 ? -26.779 38.079 27.600 1.00 72.00 94 GLU A N 1
ATOM 774 C CA . GLU A 1 94 ? -28.038 38.709 28.006 1.00 72.00 94 GLU A CA 1
ATOM 775 C C . GLU A 1 94 ? -27.990 39.133 29.479 1.00 72.00 94 GLU A C 1
ATOM 777 O O . GLU A 1 94 ? -28.419 40.237 29.791 1.00 72.00 94 GLU A O 1
ATOM 782 N N . GLU A 1 95 ? -27.418 38.310 30.362 1.00 66.50 95 GLU A N 1
ATOM 783 C CA . GLU A 1 95 ? -27.210 38.607 31.786 1.00 66.50 95 GLU A CA 1
ATOM 784 C C . GLU A 1 95 ? -26.199 39.748 31.993 1.00 66.50 95 GLU A C 1
ATOM 786 O O . GLU A 1 95 ? -26.463 40.668 32.763 1.00 66.50 95 GLU A O 1
ATOM 791 N N . ALA A 1 96 ? -25.100 39.760 31.232 1.00 71.56 96 ALA A N 1
ATOM 792 C CA . ALA A 1 96 ? -24.117 40.843 31.243 1.00 71.56 96 ALA A CA 1
ATOM 793 C C . ALA A 1 96 ? -24.664 42.159 30.662 1.00 71.56 96 ALA A C 1
ATOM 795 O O . ALA A 1 96 ? -24.278 43.228 31.116 1.00 71.56 96 ALA A O 1
ATOM 796 N N . ALA A 1 97 ? -25.574 42.104 29.684 1.00 67.25 97 ALA A N 1
ATOM 797 C CA . ALA A 1 97 ? -26.243 43.287 29.137 1.00 67.25 97 ALA A CA 1
ATOM 798 C C . ALA A 1 97 ? -27.394 43.799 30.027 1.00 67.25 97 ALA A C 1
ATOM 800 O O . ALA A 1 97 ? -27.810 44.949 29.884 1.00 67.25 97 ALA A O 1
ATOM 801 N N . LEU A 1 98 ? -27.923 42.955 30.923 1.00 57.72 98 LEU A N 1
ATOM 802 C CA . LEU A 1 98 ? -28.943 43.321 31.912 1.00 57.72 98 LEU A CA 1
ATOM 803 C C . LEU A 1 98 ? -28.354 43.921 33.195 1.00 57.72 98 LEU A C 1
ATOM 805 O O . LEU A 1 98 ? -29.114 44.463 33.996 1.00 57.72 98 LEU A O 1
ATOM 809 N N . LEU A 1 99 ? -27.034 43.838 33.382 1.00 50.00 99 LEU A N 1
ATOM 810 C CA . LEU A 1 99 ? -26.283 44.581 34.390 1.00 50.00 99 LEU A CA 1
ATOM 811 C C . LEU A 1 99 ? -25.876 45.938 33.789 1.00 50.00 99 LEU A C 1
ATOM 813 O O . LEU A 1 99 ? -24.932 45.985 32.999 1.00 50.00 99 LEU A O 1
ATOM 817 N N . PRO A 1 100 ? -26.585 47.042 34.092 1.00 44.59 100 PRO A N 1
ATOM 818 C CA . PRO A 1 100 ? -26.173 48.353 33.624 1.00 44.59 100 PRO A CA 1
ATOM 819 C C . PRO A 1 100 ? -24.844 48.752 34.272 1.00 44.59 100 PRO A C 1
ATOM 821 O O . PRO A 1 100 ? -24.668 48.687 35.486 1.00 44.59 100 PRO A O 1
ATOM 824 N N . GLU A 1 101 ? -23.936 49.170 33.400 1.00 47.38 101 GLU A N 1
ATOM 825 C CA . GLU A 1 101 ? -22.729 49.956 33.630 1.00 47.38 101 GLU A CA 1
ATOM 826 C C . GLU A 1 101 ? -23.089 51.231 34.430 1.00 47.38 101 GLU A C 1
ATOM 828 O O . GLU A 1 101 ? -23.478 52.241 33.847 1.00 47.38 101 GLU A O 1
ATOM 833 N N . GLU A 1 102 ? -23.025 51.176 35.767 1.00 37.91 102 GLU A N 1
ATOM 834 C CA . GLU A 1 102 ? -22.883 52.366 36.619 1.00 37.91 102 GLU A CA 1
ATOM 835 C C . GLU A 1 102 ? -21.447 52.443 37.158 1.00 37.91 102 GLU A C 1
ATOM 837 O O . GLU A 1 102 ? -20.822 51.441 37.509 1.00 37.91 102 GLU A O 1
ATOM 842 N N . GLU A 1 103 ? -20.930 53.664 37.088 1.00 33.47 103 GLU A N 1
ATOM 843 C CA . GLU A 1 103 ? -19.537 54.094 37.095 1.00 33.47 103 GLU A CA 1
ATOM 844 C C . GLU A 1 103 ? -18.866 54.074 38.485 1.00 33.47 103 GLU A C 1
ATOM 846 O O . GLU A 1 103 ? -19.524 54.235 39.504 1.00 33.47 103 GLU A O 1
ATOM 851 N N . GLU A 1 104 ? -17.539 53.905 38.446 1.00 40.28 104 GLU A N 1
ATOM 852 C CA . GLU A 1 104 ? -16.459 54.494 39.268 1.00 40.28 104 GLU A CA 1
ATOM 853 C C . GLU A 1 104 ? -16.644 54.833 40.775 1.00 40.28 104 GLU A C 1
ATOM 855 O O . GLU A 1 104 ? -17.541 55.560 41.179 1.00 40.28 104 GLU A O 1
ATOM 860 N N . GLU A 1 105 ? -15.595 54.459 41.530 1.00 29.17 105 GLU A N 1
ATOM 861 C CA . GLU A 1 105 ? -15.129 54.930 42.857 1.00 29.17 105 GLU A CA 1
ATOM 862 C C . GLU A 1 105 ? -15.413 54.070 44.111 1.00 29.17 105 GLU A C 1
ATOM 864 O O . GLU A 1 105 ? -16.495 53.533 44.310 1.00 29.17 105 GLU A O 1
ATOM 869 N N . GLU A 1 106 ? -14.373 54.039 44.966 1.00 26.86 106 GLU A N 1
ATOM 870 C CA . GLU A 1 106 ? -14.275 53.534 46.353 1.00 26.86 106 GLU A CA 1
ATOM 871 C C . GLU A 1 106 ? -14.070 52.016 46.542 1.00 26.86 106 GLU A C 1
ATOM 873 O O . GLU A 1 106 ? -14.734 51.190 45.933 1.00 26.86 106 GLU A O 1
ATOM 878 N N . GLU A 1 107 ? -13.206 51.511 47.419 1.00 28.94 107 GLU A N 1
ATOM 879 C CA . GLU A 1 107 ? -11.990 51.961 48.103 1.00 28.94 107 GLU A CA 1
ATOM 880 C C . GLU A 1 107 ? -11.395 50.673 48.736 1.00 28.94 107 GLU A C 1
ATOM 882 O O . GLU A 1 107 ? -11.874 49.564 48.508 1.00 28.94 107 GLU A O 1
ATOM 887 N N . GLU A 1 108 ? -10.305 50.826 49.467 1.00 31.23 108 GLU A N 1
ATOM 888 C CA . GLU A 1 108 ? -9.393 49.822 50.017 1.00 31.23 108 GLU A CA 1
ATOM 889 C C . GLU A 1 108 ? -9.965 48.716 50.944 1.00 31.23 108 GLU A C 1
ATOM 891 O O . GLU A 1 108 ? -10.958 48.884 51.639 1.00 31.23 108 GLU A O 1
ATOM 896 N N . GLU A 1 109 ? -9.166 47.640 51.021 1.00 27.64 109 GLU A N 1
ATOM 897 C CA . GLU A 1 109 ? -8.844 46.830 52.214 1.00 27.64 109 GLU A CA 1
ATOM 898 C C . GLU A 1 109 ? -9.781 45.722 52.766 1.00 27.64 109 GLU A C 1
ATOM 900 O O . GLU A 1 109 ? -10.928 45.915 53.143 1.00 27.64 109 GLU A O 1
ATOM 905 N N . GLU A 1 110 ? -9.114 44.571 52.945 1.00 27.84 110 GLU A N 1
ATOM 906 C CA . GLU A 1 110 ? -9.183 43.637 54.079 1.00 27.84 110 GLU A CA 1
ATOM 907 C C . GLU A 1 110 ? -10.271 42.551 54.182 1.00 27.84 110 GLU A C 1
ATOM 909 O O . GLU A 1 110 ? -11.239 42.455 53.439 1.00 27.84 110 GLU A O 1
ATOM 914 N N . GLU A 1 111 ? -9.895 41.599 55.033 1.00 33.00 111 GLU A N 1
ATOM 915 C CA . GLU A 1 111 ? -10.288 40.209 55.203 1.00 33.00 111 GLU A CA 1
ATOM 916 C C . GLU A 1 111 ? -11.690 40.004 55.826 1.00 33.00 111 GLU A C 1
ATOM 918 O O . GLU A 1 111 ? -12.330 40.931 56.306 1.00 33.00 111 GLU A O 1
ATOM 923 N N . GLU A 1 112 ? -12.064 38.721 55.922 1.00 27.34 112 GLU A N 1
ATOM 924 C CA . GLU A 1 112 ? -12.929 38.106 56.950 1.00 27.34 112 GLU A CA 1
ATOM 925 C C . GLU A 1 112 ? -14.354 37.651 56.567 1.00 27.34 112 GLU A C 1
ATOM 927 O O . GLU A 1 112 ? -15.065 38.199 55.731 1.00 27.34 112 GLU A O 1
ATOM 932 N N . GLU A 1 113 ? -14.697 36.513 57.174 1.00 30.73 113 GLU A N 1
ATOM 933 C CA . GLU A 1 113 ? -15.881 35.675 57.009 1.00 30.73 113 GLU A CA 1
ATOM 934 C C . GLU A 1 113 ? -17.180 36.293 57.589 1.00 30.73 113 GLU A C 1
ATOM 936 O O . GLU A 1 113 ? -17.147 37.100 58.508 1.00 30.73 113 GLU A O 1
ATOM 941 N N . GLU A 1 114 ? -18.321 35.728 57.155 1.00 33.31 114 GLU A N 1
ATOM 942 C CA . GLU A 1 114 ? -19.509 35.396 57.981 1.00 33.31 114 GLU A CA 1
ATOM 943 C C . GLU A 1 114 ? -20.780 36.308 57.982 1.00 33.31 114 GLU A C 1
ATOM 945 O O . GLU A 1 114 ? -20.841 37.379 58.575 1.00 33.31 114 GLU A O 1
ATOM 950 N N . SER A 1 115 ? -21.876 35.702 57.472 1.00 36.56 115 SER A N 1
ATOM 951 C CA . SER A 1 115 ? -23.299 35.724 57.923 1.00 36.56 115 SER A CA 1
ATOM 952 C C . SER A 1 115 ? -24.405 36.610 57.280 1.00 36.56 115 SER A C 1
ATOM 954 O O . SER A 1 115 ? -24.421 37.828 57.367 1.00 36.56 115 SER A O 1
ATOM 956 N N . GLU A 1 116 ? -25.391 35.874 56.726 1.00 35.66 116 GLU A N 1
ATOM 957 C CA . GLU A 1 116 ? -26.876 35.901 56.837 1.00 35.66 116 GLU A CA 1
ATOM 958 C C . GLU A 1 116 ? -27.819 37.052 56.359 1.00 35.66 116 GLU A C 1
ATOM 960 O O . GLU A 1 116 ? -27.815 38.165 56.865 1.00 35.66 116 GLU A O 1
ATOM 965 N N . TYR A 1 117 ? -28.806 36.598 55.550 1.00 39.09 117 TYR A N 1
ATOM 966 C CA . TYR A 1 117 ? -30.241 36.967 55.423 1.00 39.09 117 TYR A CA 1
ATOM 967 C C . TYR A 1 117 ? -30.696 38.037 54.404 1.00 39.09 117 TYR A C 1
ATOM 969 O O . TYR A 1 117 ? -30.548 39.226 54.631 1.00 39.09 117 TYR A O 1
ATOM 977 N N . GLU A 1 118 ? -31.406 37.597 53.352 1.00 33.69 118 GLU A N 1
ATOM 978 C CA . GLU A 1 118 ? -32.778 38.039 53.025 1.00 33.69 118 GLU A CA 1
ATOM 979 C C . GLU A 1 118 ? -33.450 36.959 52.159 1.00 33.69 118 GLU A C 1
ATOM 981 O O . GLU A 1 118 ? -32.931 36.512 51.134 1.00 33.69 118 GLU A O 1
ATOM 986 N N . THR A 1 119 ? -34.596 36.486 52.638 1.00 47.97 119 THR A N 1
ATOM 987 C CA . THR A 1 119 ? -35.473 35.529 51.967 1.00 47.97 119 THR A CA 1
ATOM 988 C C . THR A 1 119 ? -36.657 36.328 51.455 1.00 47.97 119 THR A C 1
ATOM 990 O O . THR A 1 119 ? -37.595 36.521 52.219 1.00 47.97 119 THR A O 1
ATOM 993 N N . ASP A 1 120 ? -36.649 36.769 50.197 1.00 44.56 120 ASP A N 1
ATOM 994 C CA . ASP A 1 120 ? -37.904 37.077 49.502 1.00 44.56 120 ASP A CA 1
ATOM 995 C C . ASP A 1 120 ? -37.741 37.047 47.976 1.00 44.56 120 ASP A C 1
ATOM 997 O O . ASP A 1 120 ? -37.454 38.045 47.317 1.00 44.56 120 ASP A O 1
ATOM 1001 N N . SER A 1 121 ? -37.890 35.863 47.385 1.00 42.62 121 SER A N 1
ATOM 1002 C CA . SER A 1 121 ? -38.294 35.778 45.984 1.00 42.62 121 SER A CA 1
ATOM 1003 C C . SER A 1 121 ? -39.123 34.519 45.805 1.00 42.62 121 SER A C 1
ATOM 1005 O O . SER A 1 121 ? -38.652 33.445 45.426 1.00 42.62 121 SER A O 1
ATOM 1007 N N . GLU A 1 122 ? -40.388 34.653 46.189 1.00 48.47 122 GLU A N 1
ATOM 1008 C CA . GLU A 1 122 ? -41.469 33.748 45.831 1.00 48.47 122 GLU A CA 1
ATOM 1009 C C . GLU A 1 122 ? -41.717 33.809 44.313 1.00 48.47 122 GLU A C 1
ATOM 1011 O O . GLU A 1 122 ? -42.710 34.338 43.826 1.00 48.47 122 GLU A O 1
ATOM 1016 N N . GLU A 1 123 ? -40.799 33.230 43.542 1.00 47.06 123 GLU A N 1
ATOM 1017 C CA . GLU A 1 123 ? -41.076 32.801 42.179 1.00 47.06 123 GLU A CA 1
ATOM 1018 C C . GLU A 1 123 ? -40.859 31.293 42.085 1.00 47.06 123 GLU A C 1
ATOM 1020 O O . GLU A 1 123 ? -39.931 30.726 42.661 1.00 47.06 123 GLU A O 1
ATOM 1025 N N . GLU A 1 124 ? -41.802 30.644 41.413 1.00 52.31 124 GLU A N 1
ATOM 1026 C CA . GLU A 1 124 ? -42.076 29.215 41.336 1.00 52.31 124 GLU A CA 1
ATOM 1027 C C . GLU A 1 124 ? -40.881 28.394 40.813 1.00 52.31 124 GLU A C 1
ATOM 1029 O O . GLU A 1 124 ? -40.890 27.821 39.720 1.00 52.31 124 GLU A O 1
ATOM 1034 N N . THR A 1 125 ? -39.832 28.288 41.627 1.00 50.31 125 THR A N 1
ATOM 1035 C CA . THR A 1 125 ? -38.774 27.303 41.477 1.00 50.31 125 THR A CA 1
ATOM 1036 C C . THR A 1 125 ? -39.427 25.954 41.723 1.00 50.31 125 THR A C 1
ATOM 1038 O O . THR A 1 125 ? -39.609 25.496 42.849 1.00 50.31 125 THR A O 1
ATOM 1041 N N . LYS A 1 126 ? -39.861 25.308 40.637 1.00 55.06 126 LYS A N 1
ATOM 1042 C CA . LYS A 1 126 ? -40.199 23.884 40.631 1.00 55.06 126 LYS A CA 1
ATOM 1043 C C . LYS A 1 126 ? -39.017 23.167 41.257 1.00 55.06 126 LYS A C 1
ATOM 1045 O O . LYS A 1 126 ? -37.993 22.989 40.600 1.00 55.06 126 LYS A O 1
ATOM 1050 N N . GLY A 1 127 ? -39.152 22.850 42.544 1.00 57.09 127 GLY A N 1
ATOM 1051 C CA . GLY A 1 127 ? -38.075 22.321 43.357 1.00 57.09 127 GLY A CA 1
ATOM 1052 C C . GLY A 1 127 ? -37.450 21.166 42.607 1.00 57.09 127 GLY A C 1
ATOM 1053 O O . GLY A 1 127 ? -38.133 20.189 42.293 1.00 57.09 127 GLY A O 1
ATOM 1054 N N . ILE A 1 128 ? -36.173 21.314 42.257 1.00 62.00 128 ILE A N 1
ATOM 1055 C CA . ILE A 1 128 ? -35.364 20.222 41.734 1.00 62.00 128 ILE A CA 1
ATOM 1056 C C . ILE A 1 128 ? -35.485 19.136 42.796 1.00 62.00 128 ILE A C 1
ATOM 1058 O O . ILE A 1 128 ? -34.940 19.270 43.890 1.00 62.00 128 ILE A O 1
ATOM 1062 N N . ALA A 1 129 ? -36.310 18.123 42.530 1.00 69.12 129 ALA A N 1
ATOM 1063 C CA . ALA A 1 129 ? -36.595 17.081 43.495 1.00 69.12 129 ALA A CA 1
ATOM 1064 C C . ALA A 1 129 ? -35.266 16.392 43.802 1.00 69.12 129 ALA A C 1
ATOM 1066 O O . ALA A 1 129 ? -34.749 15.653 42.964 1.00 69.12 129 ALA A O 1
ATOM 1067 N N . MET A 1 130 ? -34.681 16.696 44.966 1.00 75.50 130 MET A N 1
ATOM 1068 C CA . MET A 1 130 ? -33.391 16.147 45.358 1.00 75.50 130 MET A CA 1
ATOM 1069 C C . MET A 1 130 ? -33.497 14.626 45.325 1.00 75.50 130 MET A C 1
ATOM 1071 O O . MET A 1 130 ? -34.271 14.014 46.070 1.00 75.50 130 MET A O 1
ATOM 1075 N N . VAL A 1 131 ? -32.758 14.022 44.396 1.00 77.94 131 VAL A N 1
ATOM 1076 C CA . VAL A 1 131 ? -32.724 12.574 44.229 1.00 77.94 131 VAL A CA 1
ATOM 1077 C C . VAL A 1 131 ? -32.197 11.996 45.533 1.00 77.94 131 VAL A C 1
ATOM 1079 O O . VAL A 1 131 ? -31.139 12.394 46.020 1.00 77.94 131 VAL A O 1
ATOM 1082 N N . LYS A 1 132 ? -32.966 11.077 46.124 1.00 85.00 132 LYS A N 1
ATOM 1083 C CA . LYS A 1 132 ? -32.579 10.404 47.366 1.00 85.00 132 LYS A CA 1
ATOM 1084 C C . LYS A 1 132 ? -31.166 9.838 47.199 1.00 85.00 132 LYS A C 1
ATOM 1086 O O . LYS A 1 132 ? -30.925 9.171 46.190 1.00 85.00 132 LYS A O 1
ATOM 1091 N N . PRO A 1 133 ? -30.253 10.062 48.156 1.00 85.44 133 PRO A N 1
ATOM 1092 C CA . PRO A 1 133 ? -28.903 9.538 48.046 1.00 85.44 133 PRO A CA 1
ATOM 1093 C C . PRO A 1 133 ? -28.960 8.012 47.938 1.00 85.44 133 PRO A C 1
ATOM 1095 O O . PRO A 1 133 ? -29.474 7.327 48.825 1.00 85.44 133 PRO A O 1
ATOM 1098 N N . VAL A 1 134 ? -28.455 7.484 46.825 1.00 79.38 134 VAL A N 1
ATOM 1099 C CA . VAL A 1 134 ? -28.322 6.044 46.603 1.00 79.38 134 VAL A CA 1
ATOM 1100 C C . VAL A 1 134 ? -27.001 5.611 47.224 1.00 79.38 134 VAL A C 1
ATOM 1102 O O . VAL A 1 134 ? -25.927 6.039 46.806 1.00 79.38 134 VAL A O 1
ATOM 1105 N N . PHE A 1 135 ? -27.069 4.780 48.261 1.00 83.69 135 PHE A N 1
ATOM 1106 C CA . PHE A 1 135 ? -25.875 4.255 48.909 1.00 83.69 135 PHE A CA 1
ATOM 1107 C C . PHE A 1 135 ? -25.293 3.109 48.072 1.00 83.69 135 PHE A C 1
ATOM 1109 O O . PHE A 1 135 ? -25.733 1.969 48.177 1.00 83.69 135 PHE A O 1
ATOM 1116 N N . VAL A 1 136 ? -24.300 3.422 47.240 1.00 82.31 136 VAL A N 1
ATOM 1117 C CA . VAL A 1 136 ? -23.541 2.429 46.458 1.00 82.31 136 VAL A CA 1
ATOM 1118 C C . VAL A 1 136 ? -22.663 1.599 47.400 1.00 82.31 136 VAL A C 1
ATOM 1120 O O . VAL A 1 136 ? -22.103 2.159 48.343 1.00 82.31 136 VAL A O 1
ATOM 1123 N N . VAL A 1 137 ? -22.514 0.288 47.203 1.00 90.75 137 VAL A N 1
ATOM 1124 C CA . VAL A 1 137 ? -21.655 -0.554 48.062 1.00 90.75 137 VAL A CA 1
ATOM 1125 C C . VAL A 1 137 ? -20.178 -0.205 47.831 1.00 90.75 137 VAL A C 1
ATOM 1127 O O . VAL A 1 137 ? -19.800 0.170 46.731 1.00 90.75 137 VAL A O 1
ATOM 1130 N N . LYS A 1 138 ? -19.305 -0.318 48.846 1.00 81.06 138 LYS A N 1
ATOM 1131 C CA . LYS A 1 138 ? -17.874 0.054 48.719 1.00 81.06 138 LYS A CA 1
ATOM 1132 C C . LYS A 1 138 ? -17.153 -0.632 47.548 1.00 81.06 138 LYS A C 1
ATOM 1134 O O . LYS A 1 138 ? -16.254 -0.027 46.989 1.00 81.06 138 LYS A O 1
ATOM 1139 N N . SER A 1 139 ? -17.552 -1.853 47.200 1.00 82.12 139 SER A N 1
ATOM 1140 C CA . SER A 1 139 ? -17.001 -2.637 46.086 1.00 82.12 139 SER A CA 1
ATOM 1141 C C . SER A 1 139 ? -17.411 -2.120 44.704 1.00 82.12 139 SER A C 1
ATOM 1143 O O . SER A 1 139 ? -16.773 -2.459 43.721 1.00 82.12 139 SER A O 1
ATOM 1145 N N . GLU A 1 140 ? -18.499 -1.355 44.635 1.00 79.94 140 GLU A N 1
ATOM 1146 C CA . GLU A 1 140 ? -19.100 -0.823 43.404 1.00 79.94 140 GLU A CA 1
ATOM 1147 C C . GLU A 1 140 ? -18.774 0.668 43.213 1.00 79.94 140 GLU A C 1
ATOM 1149 O O . GLU A 1 140 ? -19.226 1.293 42.259 1.00 79.94 140 GLU A O 1
ATOM 1154 N N . ARG A 1 141 ? -18.031 1.271 44.152 1.00 80.88 141 ARG A N 1
ATOM 1155 C CA . ARG A 1 141 ? -17.572 2.656 44.051 1.00 80.88 141 ARG A CA 1
ATOM 1156 C C . ARG A 1 141 ? -16.205 2.659 43.395 1.00 80.88 141 ARG A C 1
ATOM 1158 O O . ARG A 1 141 ? -15.230 2.289 44.046 1.00 80.88 141 ARG A O 1
ATOM 1165 N N . ASP A 1 142 ? -16.135 3.151 42.168 1.00 77.88 142 ASP A N 1
ATOM 1166 C CA . ASP A 1 142 ? -14.851 3.410 41.531 1.00 77.88 142 ASP A CA 1
ATOM 1167 C C . ASP A 1 142 ? -14.084 4.448 42.347 1.00 77.88 142 ASP A C 1
ATOM 1169 O O . ASP A 1 142 ? -14.567 5.552 42.632 1.00 77.88 142 ASP A O 1
ATOM 1173 N N . THR A 1 143 ? -12.868 4.094 42.746 1.00 83.31 143 THR A N 1
ATOM 1174 C CA . THR A 1 143 ? -11.973 5.072 43.355 1.00 83.31 143 THR A CA 1
ATOM 1175 C C . THR A 1 143 ? -11.439 6.011 42.272 1.00 83.31 143 THR A C 1
ATOM 1177 O O . THR A 1 143 ? -11.233 5.614 41.125 1.00 83.31 143 THR A O 1
ATOM 1180 N N . ILE A 1 144 ? -11.172 7.274 42.621 1.00 77.75 144 ILE A N 1
ATOM 1181 C CA . ILE A 1 144 ? -10.619 8.270 41.678 1.00 77.75 144 ILE A CA 1
ATOM 1182 C C . ILE A 1 144 ? -9.331 7.743 41.008 1.00 77.75 144 ILE A C 1
ATOM 1184 O O . ILE A 1 144 ? -9.085 8.020 39.838 1.00 77.75 144 ILE A O 1
ATOM 1188 N N . ALA A 1 145 ? -8.556 6.920 41.721 1.00 81.50 145 ALA A N 1
ATOM 1189 C CA . ALA A 1 145 ? -7.353 6.273 41.209 1.00 81.50 145 ALA A CA 1
ATOM 1190 C C . ALA A 1 145 ? -7.637 5.169 40.172 1.00 81.50 145 ALA A C 1
ATOM 1192 O O . ALA A 1 145 ? -6.925 5.081 39.174 1.00 81.50 145 ALA A O 1
ATOM 1193 N N . GLU A 1 146 ? -8.663 4.337 40.368 1.00 79.38 146 GLU A N 1
ATOM 1194 C CA . GLU A 1 146 ? -9.042 3.300 39.393 1.00 79.38 146 GLU A CA 1
ATOM 1195 C C . GLU A 1 146 ? -9.598 3.913 38.112 1.00 79.38 146 GLU A C 1
ATOM 1197 O O . GLU A 1 146 ? -9.206 3.500 37.023 1.00 79.38 146 GLU A O 1
ATOM 1202 N N . ARG A 1 147 ? -10.411 4.968 38.236 1.00 82.62 147 ARG A N 1
ATOM 1203 C CA . ARG A 1 147 ? -10.926 5.714 37.084 1.00 82.62 147 ARG A CA 1
ATOM 1204 C C . ARG A 1 147 ? -9.802 6.332 36.251 1.00 82.62 147 ARG A C 1
ATOM 1206 O O . ARG A 1 147 ? -9.802 6.188 35.035 1.00 82.62 147 ARG A O 1
ATOM 1213 N N . GLN A 1 148 ? -8.821 6.962 36.898 1.00 82.50 148 GLN A N 1
ATOM 1214 C CA . GLN A 1 148 ? -7.651 7.519 36.209 1.00 82.50 148 GLN A CA 1
ATOM 1215 C C . GLN A 1 148 ? -6.786 6.439 35.550 1.00 82.50 148 GLN A C 1
ATOM 1217 O O . GLN A 1 148 ? -6.211 6.675 34.491 1.00 82.50 148 GLN A O 1
ATOM 1222 N N . ARG A 1 149 ? -6.683 5.249 36.157 1.00 82.88 149 ARG A N 1
ATOM 1223 C CA . ARG A 1 149 ? -5.915 4.137 35.584 1.00 82.88 149 ARG A CA 1
ATOM 1224 C C . ARG A 1 149 ? -6.582 3.568 34.335 1.00 82.88 149 ARG A C 1
ATOM 1226 O O . ARG A 1 149 ? -5.886 3.270 33.372 1.00 82.88 149 ARG A O 1
ATOM 1233 N N . LEU A 1 150 ? -7.905 3.435 34.364 1.00 80.88 150 LEU A N 1
ATOM 1234 C CA . LEU A 1 150 ? -8.700 2.941 33.243 1.00 80.88 150 LEU A CA 1
ATOM 1235 C C . LEU A 1 150 ? -8.695 3.959 32.093 1.00 80.88 150 LEU A C 1
ATOM 1237 O O . LEU A 1 150 ? -8.407 3.599 30.960 1.00 80.88 150 LEU A O 1
ATOM 1241 N N . GLU A 1 151 ? -8.842 5.248 32.406 1.00 83.19 151 GLU A N 1
ATOM 1242 C CA . GLU A 1 151 ? -8.724 6.334 31.427 1.00 83.19 151 GLU A CA 1
ATOM 1243 C C . GLU A 1 151 ? -7.314 6.418 30.806 1.00 83.19 151 GLU A C 1
ATOM 1245 O O . GLU A 1 151 ? -7.165 6.687 29.617 1.00 83.19 151 GLU A O 1
ATOM 1250 N N . ALA A 1 152 ? -6.250 6.165 31.577 1.00 89.31 152 ALA A N 1
ATOM 1251 C CA . ALA A 1 152 ? -4.890 6.110 31.039 1.00 89.31 152 ALA A CA 1
ATOM 1252 C C . ALA A 1 152 ? -4.670 4.904 30.107 1.00 89.31 152 ALA A C 1
ATOM 1254 O O . ALA A 1 152 ? -3.943 5.018 29.120 1.00 89.31 152 ALA A O 1
ATOM 1255 N N . GLU A 1 153 ? -5.291 3.762 30.409 1.00 82.50 153 GLU A N 1
ATOM 1256 C CA . GLU A 1 153 ? -5.262 2.572 29.556 1.00 82.50 153 GLU A CA 1
ATOM 1257 C C . GLU A 1 153 ? -6.033 2.806 28.248 1.00 82.50 153 GLU A C 1
ATOM 1259 O O . GLU A 1 153 ? -5.515 2.503 27.174 1.00 82.50 153 GLU A O 1
ATOM 1264 N N . GLU A 1 154 ? -7.204 3.442 28.318 1.00 80.19 154 GLU A N 1
ATOM 1265 C CA . GLU A 1 154 ? -7.983 3.861 27.146 1.00 80.19 154 GLU A CA 1
ATOM 1266 C C . GLU A 1 154 ? -7.193 4.836 26.265 1.00 80.19 154 GLU A C 1
ATOM 1268 O O . GLU A 1 154 ? -7.030 4.590 25.069 1.00 80.19 154 GLU A O 1
ATOM 1273 N N . ARG A 1 155 ? -6.584 5.874 26.853 1.00 90.50 155 ARG A N 1
ATOM 1274 C CA . ARG A 1 155 ? -5.728 6.824 26.119 1.00 90.50 155 ARG A CA 1
ATOM 1275 C C . ARG A 1 155 ? -4.525 6.144 25.467 1.00 90.50 155 ARG A C 1
ATOM 1277 O O . ARG A 1 155 ? -4.184 6.461 24.332 1.00 90.50 155 ARG A O 1
ATOM 1284 N N . ALA A 1 156 ? -3.888 5.189 26.146 1.00 90.88 156 ALA A N 1
ATOM 1285 C CA . ALA A 1 156 ? -2.774 4.437 25.570 1.00 90.88 156 ALA A CA 1
ATOM 1286 C C . ALA A 1 156 ? -3.222 3.585 24.369 1.00 90.88 156 ALA A C 1
ATOM 1288 O O . ALA A 1 156 ? -2.506 3.489 23.371 1.00 90.88 156 ALA A O 1
ATOM 1289 N N . ILE A 1 157 ? -4.413 2.985 24.435 1.00 87.81 157 ILE A N 1
ATOM 1290 C CA . ILE A 1 157 ? -4.993 2.232 23.319 1.00 87.81 157 ILE A CA 1
ATOM 1291 C C . ILE A 1 157 ? -5.306 3.173 22.148 1.00 87.81 157 ILE A C 1
ATOM 1293 O O . ILE A 1 157 ? -4.936 2.867 21.011 1.00 87.81 157 ILE A O 1
ATOM 1297 N N . GLU A 1 158 ? -5.916 4.329 22.410 1.00 87.50 158 GLU A N 1
ATOM 1298 C CA . GLU A 1 158 ? -6.197 5.355 21.400 1.00 87.50 158 GLU A CA 1
ATOM 1299 C C . GLU A 1 158 ? -4.916 5.855 20.718 1.00 87.50 158 GLU A C 1
ATOM 1301 O O . GLU A 1 158 ? -4.846 5.920 19.486 1.00 87.50 158 GLU A O 1
ATOM 1306 N N . GLU A 1 159 ? -3.863 6.136 21.489 1.00 94.00 159 GLU A N 1
ATOM 1307 C CA . GLU A 1 159 ? -2.559 6.543 20.963 1.00 94.00 159 GLU A CA 1
ATOM 1308 C C . GLU A 1 159 ? -1.928 5.456 20.089 1.00 94.00 159 GLU A C 1
ATOM 1310 O O . GLU A 1 159 ? -1.400 5.757 19.017 1.00 94.00 159 GLU A O 1
ATOM 1315 N N . LEU A 1 160 ? -2.017 4.183 20.485 1.00 90.56 160 LEU A N 1
ATOM 1316 C CA . LEU A 1 160 ? -1.532 3.068 19.669 1.00 90.56 160 LEU A CA 1
ATOM 1317 C C . LEU A 1 160 ? -2.319 2.933 18.361 1.00 90.56 160 LEU A C 1
ATOM 1319 O O . LEU A 1 160 ? -1.722 2.693 17.305 1.00 90.56 160 LEU A O 1
ATOM 1323 N N . MET A 1 161 ? -3.642 3.112 18.396 1.00 89.06 161 MET A N 1
ATOM 1324 C CA . MET A 1 161 ? -4.465 3.097 17.185 1.00 89.06 161 MET A CA 1
ATOM 1325 C C . MET A 1 161 ? -4.110 4.257 16.255 1.00 89.06 161 MET A C 1
ATOM 1327 O O . MET A 1 161 ? -3.948 4.047 15.047 1.00 89.06 161 MET A O 1
ATOM 1331 N N . LYS A 1 162 ? -3.931 5.459 16.811 1.00 94.50 162 LYS A N 1
ATOM 1332 C CA . LYS A 1 162 ? -3.518 6.653 16.071 1.00 94.50 162 LYS A CA 1
ATOM 1333 C C . LYS A 1 162 ? -2.130 6.474 15.462 1.00 94.50 162 LYS A C 1
ATOM 1335 O O . LYS A 1 162 ? -1.970 6.682 14.260 1.00 94.50 162 LYS A O 1
ATOM 1340 N N . ARG A 1 163 ? -1.162 5.968 16.231 1.00 94.31 163 ARG A N 1
ATOM 1341 C CA . ARG A 1 163 ? 0.192 5.670 15.744 1.00 94.31 163 ARG A CA 1
ATOM 1342 C C . ARG A 1 163 ? 0.164 4.667 14.596 1.00 94.31 163 ARG A C 1
ATOM 1344 O O . ARG A 1 163 ? 0.791 4.895 13.571 1.00 94.31 163 ARG A O 1
ATOM 1351 N N . ARG A 1 164 ? -0.645 3.607 14.696 1.00 93.00 164 ARG A N 1
ATOM 1352 C CA . ARG A 1 164 ? -0.816 2.623 13.613 1.00 93.00 164 ARG A CA 1
ATOM 1353 C C . ARG A 1 164 ? -1.458 3.225 12.357 1.00 93.00 164 ARG A C 1
ATOM 1355 O O . ARG A 1 164 ? -1.233 2.734 11.251 1.00 93.00 164 ARG A O 1
ATOM 1362 N N . GLN A 1 165 ? -2.324 4.229 12.494 1.00 93.69 165 GLN A N 1
ATOM 1363 C CA . GLN A 1 165 ? -2.865 4.956 11.341 1.00 93.69 165 GLN A CA 1
ATOM 1364 C C . GLN A 1 165 ? -1.816 5.882 10.719 1.00 93.69 165 GLN A C 1
ATOM 1366 O O . GLN A 1 165 ? -1.732 5.966 9.496 1.00 93.69 165 GLN A O 1
ATOM 1371 N N . GLU A 1 166 ? -1.013 6.560 11.535 1.00 95.12 166 GLU A N 1
ATOM 1372 C CA . GLU A 1 166 ? 0.085 7.413 11.073 1.00 95.12 166 GLU A CA 1
ATOM 1373 C C . GLU A 1 166 ? 1.172 6.597 10.365 1.00 95.12 166 GLU A C 1
ATOM 1375 O O . GLU A 1 166 ? 1.571 6.962 9.264 1.00 95.12 166 GLU A O 1
ATOM 1380 N N . GLU A 1 167 ? 1.563 5.449 10.921 1.00 94.94 167 GLU A N 1
ATOM 1381 C CA . GLU A 1 167 ? 2.480 4.488 10.295 1.00 94.94 167 GLU A CA 1
ATOM 1382 C C . GLU A 1 167 ? 1.959 4.051 8.920 1.00 94.94 167 GLU A C 1
ATOM 1384 O O . GLU A 1 167 ? 2.685 4.160 7.936 1.00 94.94 167 GLU A O 1
ATOM 1389 N N . ARG A 1 168 ? 0.671 3.688 8.809 1.00 94.75 168 ARG A N 1
ATOM 1390 C CA . ARG A 1 168 ? 0.040 3.369 7.515 1.00 94.75 168 ARG A CA 1
ATOM 1391 C C . ARG A 1 168 ? 0.081 4.541 6.533 1.00 94.75 168 ARG A C 1
ATOM 1393 O O . ARG A 1 168 ? 0.361 4.341 5.359 1.00 94.75 168 ARG A O 1
ATOM 1400 N N . LYS A 1 169 ? -0.184 5.771 6.989 1.00 96.75 169 LYS A N 1
ATOM 1401 C CA . LYS A 1 169 ? -0.119 6.981 6.143 1.00 96.75 169 LYS A CA 1
ATOM 1402 C C . LYS A 1 169 ? 1.305 7.290 5.678 1.00 96.75 169 LYS A C 1
ATOM 1404 O O . LYS A 1 169 ? 1.483 7.875 4.613 1.00 96.75 169 LYS A O 1
ATOM 1409 N N . VAL A 1 170 ? 2.312 6.978 6.489 1.00 97.12 170 VAL A N 1
ATOM 1410 C CA . VAL A 1 170 ? 3.723 7.151 6.128 1.00 97.12 170 VAL A CA 1
ATOM 1411 C C . VAL A 1 170 ? 4.153 6.059 5.154 1.00 97.12 170 VAL A C 1
ATOM 1413 O O . VAL A 1 170 ? 4.771 6.378 4.145 1.00 97.12 170 VAL A O 1
ATOM 1416 N N . GLU A 1 171 ? 3.772 4.810 5.407 1.00 94.88 171 GLU A N 1
ATOM 1417 C CA . GLU A 1 171 ? 4.053 3.664 4.541 1.00 94.88 171 GLU A CA 1
ATOM 1418 C C . GLU A 1 171 ? 3.465 3.863 3.139 1.00 94.88 171 GLU A C 1
ATOM 1420 O O . GLU A 1 171 ? 4.179 3.723 2.150 1.00 94.88 171 GLU A O 1
ATOM 1425 N N . THR A 1 172 ? 2.205 4.298 3.025 1.00 95.81 172 THR A N 1
ATOM 1426 C CA . THR A 1 172 ? 1.600 4.572 1.710 1.00 95.81 172 THR A CA 1
ATOM 1427 C C . THR A 1 172 ? 2.339 5.673 0.956 1.00 95.81 172 THR A C 1
ATOM 1429 O O . THR A 1 172 ? 2.594 5.537 -0.238 1.00 95.81 172 THR A O 1
ATOM 1432 N N . LYS A 1 173 ? 2.751 6.745 1.644 1.00 96.12 173 LYS A N 1
ATOM 1433 C CA . LYS A 1 173 ? 3.573 7.804 1.039 1.00 96.12 173 LYS A CA 1
ATOM 1434 C C . LYS A 1 173 ? 4.949 7.289 0.616 1.00 96.12 173 LYS A C 1
ATOM 1436 O O . LYS A 1 173 ? 5.438 7.695 -0.432 1.00 96.12 173 LYS A O 1
ATOM 1441 N N . GLN A 1 174 ? 5.570 6.414 1.406 1.00 96.06 174 GLN A N 1
ATOM 1442 C CA . GLN A 1 174 ? 6.860 5.807 1.072 1.00 96.06 174 GLN A CA 1
ATOM 1443 C C . GLN A 1 174 ? 6.760 4.936 -0.180 1.00 96.06 174 GLN A C 1
ATOM 1445 O O . GLN A 1 174 ? 7.586 5.098 -1.072 1.00 96.06 174 GLN A O 1
ATOM 1450 N N . ILE A 1 175 ? 5.721 4.104 -0.293 1.00 95.69 175 ILE A N 1
ATOM 1451 C CA . ILE A 1 175 ? 5.469 3.278 -1.483 1.00 95.69 175 ILE A CA 1
ATOM 1452 C C . ILE A 1 175 ? 5.366 4.156 -2.737 1.00 95.69 175 ILE A C 1
ATOM 1454 O O . ILE A 1 175 ? 6.049 3.891 -3.722 1.00 95.69 175 ILE A O 1
ATOM 1458 N N . VAL A 1 176 ? 4.589 5.244 -2.680 1.00 97.62 176 VAL A N 1
ATOM 1459 C CA . VAL A 1 176 ? 4.434 6.184 -3.807 1.00 97.62 176 VAL A CA 1
ATOM 1460 C C . VAL A 1 176 ? 5.769 6.837 -4.185 1.00 97.62 176 VAL A C 1
ATOM 1462 O O . VAL A 1 176 ? 6.096 6.953 -5.362 1.00 97.62 176 VAL A O 1
ATOM 1465 N N . VAL A 1 177 ? 6.575 7.250 -3.202 1.00 97.38 177 VAL A N 1
ATOM 1466 C CA . VAL A 1 177 ? 7.900 7.845 -3.457 1.00 97.38 177 VAL A CA 1
ATOM 1467 C C . VAL A 1 177 ? 8.868 6.830 -4.072 1.00 97.38 177 VAL A C 1
ATOM 1469 O O . VAL A 1 177 ? 9.655 7.183 -4.951 1.00 97.38 177 VAL A O 1
ATOM 1472 N N . GLU A 1 178 ? 8.838 5.577 -3.618 1.00 95.38 178 GLU A N 1
ATOM 1473 C CA . GLU A 1 178 ? 9.642 4.502 -4.203 1.00 95.38 178 GLU A CA 1
ATOM 1474 C C . GLU A 1 178 ? 9.216 4.170 -5.634 1.00 95.38 178 GLU A C 1
ATOM 1476 O O . GLU A 1 178 ? 10.077 3.894 -6.466 1.00 95.38 178 GLU A O 1
ATOM 1481 N N . GLU A 1 179 ? 7.919 4.209 -5.931 1.00 96.19 179 GLU A N 1
ATOM 1482 C CA . GLU A 1 179 ? 7.386 4.002 -7.278 1.00 96.19 179 GLU A CA 1
ATOM 1483 C C . GLU A 1 179 ? 7.821 5.122 -8.227 1.00 96.19 179 GLU A C 1
ATOM 1485 O O . GLU A 1 179 ? 8.415 4.830 -9.259 1.00 96.19 179 GLU A O 1
ATOM 1490 N N . ILE A 1 180 ? 7.695 6.391 -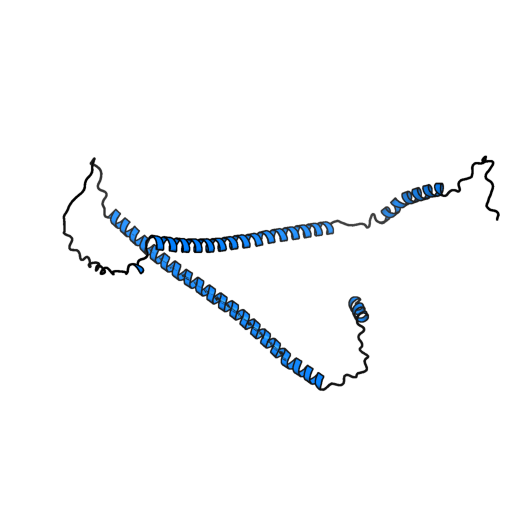7.817 1.00 96.44 180 ILE A N 1
ATOM 1491 C CA . ILE A 1 180 ? 8.192 7.537 -8.599 1.00 96.44 180 ILE A CA 1
ATOM 1492 C C . ILE A 1 180 ? 9.693 7.400 -8.885 1.00 96.44 180 ILE A C 1
ATOM 1494 O O . ILE A 1 180 ? 10.131 7.619 -10.010 1.00 96.44 180 ILE A O 1
ATOM 1498 N N . ARG A 1 181 ? 10.499 6.993 -7.894 1.00 96.81 181 ARG A N 1
ATOM 1499 C CA . ARG A 1 181 ? 11.939 6.761 -8.110 1.00 96.81 181 ARG A CA 1
ATOM 1500 C C . ARG A 1 181 ? 12.219 5.650 -9.118 1.00 96.81 181 ARG A C 1
ATOM 1502 O O . ARG A 1 181 ? 13.137 5.798 -9.920 1.00 96.81 181 ARG A O 1
ATOM 1509 N N . LYS A 1 182 ? 11.469 4.546 -9.062 1.00 96.69 182 LYS A N 1
ATOM 1510 C CA . LYS A 1 182 ? 11.599 3.443 -10.026 1.00 96.69 182 LYS A CA 1
ATOM 1511 C C . LYS A 1 182 ? 11.203 3.901 -11.425 1.00 96.69 182 LYS A C 1
ATOM 1513 O O . LYS A 1 182 ? 11.921 3.604 -12.371 1.00 96.69 182 LYS A O 1
ATOM 1518 N N . ASP A 1 183 ? 10.123 4.664 -11.549 1.00 93.69 183 ASP A N 1
ATOM 1519 C CA . ASP A 1 183 ? 9.671 5.211 -12.827 1.00 93.69 183 ASP A CA 1
ATOM 1520 C C . ASP A 1 183 ? 10.688 6.194 -13.413 1.00 93.69 183 ASP A C 1
ATOM 1522 O O . ASP A 1 183 ? 10.995 6.118 -14.600 1.00 93.69 183 ASP A O 1
ATOM 1526 N N . GLU A 1 184 ? 11.286 7.062 -12.593 1.00 94.19 184 GLU A N 1
ATOM 1527 C CA . GLU A 1 184 ? 12.382 7.941 -13.017 1.00 94.19 184 GLU A CA 1
ATOM 1528 C C . GLU A 1 184 ? 13.613 7.150 -13.482 1.00 94.19 184 GLU A C 1
ATOM 1530 O O . GLU A 1 184 ? 14.282 7.547 -14.435 1.00 94.19 184 GLU A O 1
ATOM 1535 N N . GLU A 1 185 ? 13.947 6.044 -12.814 1.00 93.00 185 GLU A N 1
ATOM 1536 C CA . GLU A 1 185 ? 15.048 5.169 -13.223 1.00 93.00 185 GLU A CA 1
ATOM 1537 C C . GLU A 1 185 ? 14.735 4.459 -14.545 1.00 93.00 185 GLU A C 1
ATOM 1539 O O . GLU A 1 185 ? 15.586 4.416 -15.432 1.00 93.00 185 GLU A O 1
ATOM 1544 N N . ILE A 1 186 ? 13.505 3.974 -14.725 1.00 92.44 186 ILE A N 1
ATOM 1545 C CA . ILE A 1 186 ? 13.036 3.394 -15.989 1.00 92.44 186 ILE A CA 1
ATOM 1546 C C . ILE A 1 186 ? 13.072 4.443 -17.101 1.00 92.44 186 ILE A C 1
ATOM 1548 O O . ILE A 1 186 ? 13.539 4.140 -18.194 1.00 92.44 186 ILE A O 1
ATOM 1552 N N . GLN A 1 187 ? 12.636 5.675 -16.833 1.00 89.75 187 GLN A N 1
ATOM 1553 C CA . GLN A 1 187 ? 12.702 6.774 -17.796 1.00 89.75 187 GLN A CA 1
ATOM 1554 C C . GLN A 1 187 ? 14.141 7.115 -18.167 1.00 89.75 187 GLN A C 1
ATOM 1556 O O . GLN A 1 187 ? 14.431 7.242 -19.350 1.00 89.75 187 GLN A O 1
ATOM 1561 N N . LYS A 1 188 ? 15.055 7.196 -17.195 1.00 91.44 188 LYS A N 1
ATOM 1562 C CA . LYS A 1 188 ? 16.485 7.404 -17.465 1.00 91.44 188 LYS A CA 1
ATOM 1563 C C . LYS A 1 188 ? 17.078 6.256 -18.270 1.00 91.44 188 LYS A C 1
ATOM 1565 O O . LYS A 1 188 ? 17.846 6.509 -19.187 1.00 91.44 188 LYS A O 1
ATOM 1570 N N . ASN A 1 189 ? 16.727 5.009 -17.961 1.00 88.19 189 ASN A N 1
ATOM 1571 C CA . ASN A 1 189 ? 17.175 3.849 -18.731 1.00 88.19 189 ASN A CA 1
ATOM 1572 C C . ASN A 1 189 ? 16.637 3.893 -20.162 1.00 88.19 189 ASN A C 1
ATOM 1574 O O . ASN A 1 189 ? 17.410 3.714 -21.094 1.00 88.19 189 ASN A O 1
ATOM 1578 N N . LEU A 1 190 ? 15.357 4.220 -20.345 1.00 87.25 190 LEU A N 1
ATOM 1579 C CA . LEU A 1 190 ? 14.742 4.382 -21.659 1.00 87.25 190 LEU A CA 1
ATOM 1580 C C . LEU A 1 190 ? 15.366 5.546 -22.440 1.00 87.25 190 LEU A C 1
ATOM 1582 O O . LEU A 1 190 ? 15.589 5.428 -23.636 1.00 87.25 190 LEU A O 1
ATOM 1586 N N . GLU A 1 191 ? 15.667 6.661 -21.777 1.00 82.12 191 GLU A N 1
ATOM 1587 C CA . GLU A 1 191 ? 16.342 7.811 -22.377 1.00 82.12 191 GLU A CA 1
ATOM 1588 C C . GLU A 1 191 ? 17.793 7.471 -22.738 1.00 82.12 191 GLU A C 1
ATOM 1590 O O . GLU A 1 191 ? 18.263 7.853 -23.802 1.00 82.12 191 GLU A O 1
ATOM 1595 N N . MET A 1 192 ? 18.508 6.704 -21.911 1.00 79.75 192 MET A N 1
ATOM 1596 C CA . MET A 1 192 ? 19.835 6.181 -22.250 1.00 79.75 192 MET A CA 1
ATOM 1597 C C . MET A 1 192 ? 19.773 5.198 -23.428 1.00 79.75 192 MET A C 1
ATOM 1599 O O . MET A 1 192 ? 20.600 5.293 -24.328 1.00 79.75 192 MET A O 1
ATOM 1603 N N . GLU A 1 193 ? 18.790 4.296 -23.468 1.00 75.81 193 GLU A N 1
ATOM 1604 C CA . GLU A 1 193 ? 18.555 3.372 -24.587 1.00 75.81 193 GLU A CA 1
ATOM 1605 C C . GLU A 1 193 ? 18.185 4.114 -25.878 1.00 75.81 193 GLU A C 1
ATOM 1607 O O . GLU A 1 193 ? 18.709 3.794 -26.944 1.00 75.81 193 GLU A O 1
ATOM 1612 N N . ALA A 1 194 ? 17.340 5.142 -25.787 1.00 73.38 194 ALA A N 1
ATOM 1613 C CA . ALA A 1 194 ? 16.997 6.009 -26.908 1.00 73.38 194 ALA A CA 1
ATOM 1614 C C . ALA A 1 194 ? 18.217 6.806 -27.390 1.00 73.38 194 ALA A C 1
ATOM 1616 O O . ALA A 1 194 ? 18.467 6.851 -28.588 1.00 73.38 194 ALA A O 1
ATOM 1617 N N . ASN A 1 195 ? 19.028 7.347 -26.475 1.00 71.38 195 ASN A N 1
ATOM 1618 C CA . ASN A 1 195 ? 20.282 8.022 -26.815 1.00 71.38 195 ASN A CA 1
ATOM 1619 C C . ASN A 1 195 ? 21.284 7.083 -27.502 1.00 71.38 195 ASN A C 1
ATOM 1621 O O . ASN A 1 195 ? 22.041 7.542 -28.346 1.00 71.38 195 ASN A O 1
ATOM 1625 N N . ILE A 1 196 ? 21.301 5.787 -27.167 1.00 68.00 196 ILE A N 1
ATOM 1626 C CA . ILE A 1 196 ? 22.128 4.784 -27.860 1.00 68.00 196 ILE A CA 1
ATOM 1627 C C . ILE A 1 196 ? 21.586 4.508 -29.270 1.00 68.00 196 ILE A C 1
ATOM 1629 O O . ILE A 1 196 ? 22.373 4.329 -30.195 1.00 68.00 196 ILE A O 1
ATOM 1633 N N . ALA A 1 197 ? 20.263 4.475 -29.443 1.00 65.19 197 ALA A N 1
ATOM 1634 C CA . ALA A 1 197 ? 19.626 4.246 -30.740 1.00 65.19 197 ALA A CA 1
ATOM 1635 C C . ALA A 1 197 ? 19.731 5.449 -31.698 1.00 65.19 197 ALA A C 1
ATOM 1637 O O . ALA A 1 197 ? 19.726 5.246 -32.908 1.00 65.19 197 ALA A O 1
ATOM 1638 N N . ASP A 1 198 ? 19.842 6.670 -31.164 1.00 64.50 198 ASP A N 1
ATOM 1639 C CA . ASP A 1 198 ? 20.006 7.919 -31.928 1.00 64.50 198 ASP A CA 1
ATOM 1640 C C . ASP A 1 198 ? 21.482 8.257 -32.223 1.00 64.50 198 ASP A C 1
ATOM 1642 O O . ASP A 1 198 ? 21.788 9.277 -32.842 1.00 64.50 198 ASP A O 1
ATOM 1646 N N . VAL A 1 199 ? 22.428 7.401 -31.808 1.00 66.62 199 VAL A N 1
ATOM 1647 C CA . VAL A 1 199 ? 23.790 7.449 -32.350 1.00 66.62 199 VAL A CA 1
ATOM 1648 C C . VAL A 1 199 ? 23.707 6.996 -33.805 1.00 66.62 199 VAL A C 1
ATOM 1650 O O . VAL A 1 199 ? 23.535 5.805 -34.072 1.00 66.62 199 VAL A O 1
ATOM 1653 N N . GLU A 1 200 ? 23.839 7.948 -34.736 1.00 60.47 200 GLU A N 1
ATOM 1654 C CA . GLU A 1 200 ? 24.049 7.707 -36.168 1.00 60.47 200 GLU A CA 1
ATOM 1655 C C . GLU A 1 200 ? 25.277 6.799 -36.360 1.00 60.47 200 GLU A C 1
ATOM 1657 O O . GLU A 1 200 ? 26.411 7.244 -36.522 1.00 60.47 200 GLU A O 1
ATOM 1662 N N . THR A 1 201 ? 25.040 5.491 -36.303 1.00 61.09 201 THR A N 1
ATOM 1663 C CA . THR A 1 201 ? 25.974 4.407 -36.622 1.00 61.09 201 THR A CA 1
ATOM 1664 C C . THR A 1 201 ? 25.980 4.208 -38.134 1.00 61.09 201 THR A C 1
ATOM 1666 O O . THR A 1 201 ? 25.706 3.128 -38.650 1.00 61.09 201 THR A O 1
ATOM 1669 N N . ASP A 1 202 ? 26.241 5.290 -38.867 1.00 59.75 202 ASP A N 1
ATOM 1670 C CA . ASP A 1 202 ? 26.552 5.215 -40.292 1.00 59.75 202 ASP A CA 1
ATOM 1671 C C . ASP A 1 202 ? 28.003 4.726 -40.454 1.00 59.75 202 ASP A C 1
ATOM 1673 O O . ASP A 1 202 ? 28.929 5.480 -40.755 1.00 59.75 202 ASP A O 1
ATOM 1677 N N . ASP A 1 203 ? 28.204 3.435 -40.178 1.00 58.62 203 ASP A N 1
ATOM 1678 C CA . ASP A 1 203 ? 29.476 2.724 -40.347 1.00 58.62 203 ASP A CA 1
ATOM 1679 C C . ASP A 1 203 ? 29.799 2.452 -41.837 1.00 58.62 203 ASP A C 1
ATOM 1681 O O . ASP A 1 203 ? 30.860 1.905 -42.158 1.00 58.62 203 ASP A O 1
ATOM 1685 N N . GLU A 1 204 ? 28.943 2.868 -42.785 1.00 57.75 204 GLU A N 1
ATOM 1686 C CA . GLU A 1 204 ? 29.137 2.598 -44.219 1.00 57.75 204 GLU A CA 1
ATOM 1687 C C . GLU A 1 204 ? 30.335 3.354 -44.828 1.00 57.75 204 GLU A C 1
ATOM 1689 O O . GLU A 1 204 ? 30.852 2.954 -45.875 1.00 57.75 204 GLU A O 1
ATOM 1694 N N . LEU A 1 205 ? 30.833 4.415 -44.176 1.00 57.22 205 LEU A N 1
ATOM 1695 C CA . LEU A 1 205 ? 31.959 5.214 -44.680 1.00 57.22 205 LEU A CA 1
ATOM 1696 C C . LEU A 1 205 ? 33.352 4.750 -44.218 1.00 57.22 205 LEU A C 1
ATOM 1698 O O . LEU A 1 205 ? 34.329 5.104 -44.876 1.00 57.22 205 LEU A O 1
ATOM 1702 N N . ASN A 1 206 ? 33.474 3.957 -43.144 1.00 54.53 206 ASN A N 1
ATOM 1703 C CA . ASN A 1 206 ? 34.781 3.585 -42.568 1.00 54.53 206 ASN A CA 1
ATOM 1704 C C . ASN A 1 206 ? 35.035 2.068 -42.464 1.00 54.53 206 ASN A C 1
ATOM 1706 O O . ASN A 1 206 ? 36.111 1.652 -42.047 1.00 54.53 206 ASN A O 1
ATOM 1710 N N . GLU A 1 207 ? 34.118 1.193 -42.883 1.00 58.06 207 GLU A N 1
ATOM 1711 C CA . GLU A 1 207 ? 34.382 -0.253 -42.786 1.00 58.06 207 GLU A CA 1
ATOM 1712 C C . GLU A 1 207 ? 35.473 -0.733 -43.772 1.00 58.06 207 GLU A C 1
ATOM 1714 O O . GLU A 1 207 ? 36.192 -1.702 -43.515 1.00 58.06 207 GLU A O 1
ATOM 1719 N N . ALA A 1 208 ? 35.668 -0.030 -44.894 1.00 57.03 208 ALA A N 1
ATOM 1720 C CA . ALA A 1 208 ? 36.693 -0.377 -45.880 1.00 57.03 208 ALA A CA 1
ATOM 1721 C C . ALA A 1 208 ? 38.124 0.022 -45.459 1.00 57.03 208 ALA A C 1
ATOM 1723 O O . ALA A 1 208 ? 39.083 -0.630 -45.882 1.00 57.03 208 ALA A O 1
ATOM 1724 N N . GLU A 1 209 ? 38.298 1.063 -44.638 1.00 57.53 209 GLU A N 1
ATOM 1725 C CA . GLU A 1 209 ? 39.624 1.578 -44.259 1.00 57.53 209 GLU A CA 1
ATOM 1726 C C . GLU A 1 209 ? 40.223 0.844 -43.044 1.00 57.53 209 GLU A C 1
ATOM 1728 O O . GLU A 1 209 ? 41.435 0.591 -43.017 1.00 57.53 209 GLU A O 1
ATOM 1733 N N . ASP A 1 210 ? 39.397 0.376 -42.105 1.00 58.31 210 ASP A N 1
ATOM 1734 C CA . ASP A 1 210 ? 39.855 -0.250 -40.854 1.00 58.31 210 ASP A CA 1
ATOM 1735 C C . ASP A 1 210 ? 40.637 -1.567 -41.057 1.00 58.31 210 ASP A C 1
ATOM 1737 O O . ASP A 1 210 ? 41.620 -1.840 -40.355 1.00 58.31 210 ASP A O 1
ATOM 1741 N N . TRP A 1 211 ? 40.301 -2.368 -42.076 1.00 57.16 211 TRP A N 1
ATOM 1742 C CA . TRP A 1 211 ? 41.054 -3.592 -42.400 1.00 57.16 211 TRP A CA 1
ATOM 1743 C C . TRP A 1 211 ? 42.403 -3.306 -43.071 1.00 57.16 211 TRP A C 1
ATOM 1745 O O . TRP A 1 211 ? 43.348 -4.090 -42.936 1.00 57.16 211 TRP A O 1
ATOM 1755 N N . THR A 1 212 ? 42.520 -2.175 -43.774 1.00 60.97 212 THR A N 1
ATOM 1756 C CA . THR A 1 212 ? 43.750 -1.788 -44.484 1.00 60.97 212 THR A CA 1
ATOM 1757 C C . THR A 1 212 ? 44.803 -1.205 -43.548 1.00 60.97 212 THR A C 1
ATOM 1759 O O . THR A 1 212 ? 46.000 -1.392 -43.774 1.00 60.97 212 THR A O 1
ATOM 1762 N N . TYR A 1 213 ? 44.385 -0.577 -42.446 1.00 63.75 213 TYR A N 1
ATOM 1763 C CA . TYR A 1 213 ? 45.290 0.024 -41.467 1.00 63.75 213 TYR A CA 1
ATOM 1764 C C . TYR A 1 213 ? 46.152 -1.014 -40.725 1.00 63.75 213 TYR A C 1
ATOM 1766 O O . TYR A 1 213 ? 47.291 -0.737 -40.335 1.00 63.75 213 TYR A O 1
ATOM 1774 N N . ASN A 1 214 ? 45.653 -2.245 -40.575 1.00 68.50 214 ASN A N 1
ATOM 1775 C CA . ASN A 1 214 ? 46.372 -3.315 -39.880 1.00 68.50 214 ASN A CA 1
ATOM 1776 C C . ASN A 1 214 ? 47.323 -4.116 -40.797 1.00 68.50 214 ASN A C 1
ATOM 1778 O O . ASN A 1 214 ? 48.229 -4.808 -40.321 1.00 68.50 214 ASN A O 1
ATOM 1782 N N . ASP A 1 215 ? 47.179 -3.987 -42.117 1.00 74.44 215 ASP A N 1
ATOM 1783 C CA . ASP A 1 215 ? 48.057 -4.620 -43.103 1.00 74.44 215 ASP A CA 1
ATOM 1784 C C . ASP A 1 215 ? 49.536 -4.173 -42.996 1.00 74.44 215 ASP A C 1
ATOM 1786 O O . ASP A 1 215 ? 50.418 -5.038 -42.919 1.00 74.44 215 ASP A O 1
ATOM 1790 N N . PRO A 1 216 ? 49.877 -2.872 -42.848 1.00 80.81 216 PRO A N 1
ATOM 1791 C CA . PRO A 1 216 ? 51.264 -2.452 -42.647 1.00 80.81 216 PRO A CA 1
ATOM 1792 C C . PRO A 1 216 ? 51.860 -2.940 -41.318 1.00 80.81 216 PRO A C 1
ATOM 1794 O O . PRO A 1 216 ? 53.070 -3.179 -41.240 1.00 80.81 216 PRO A O 1
ATOM 1797 N N . LEU A 1 217 ? 51.052 -3.121 -40.267 1.00 81.94 217 LEU A N 1
ATOM 1798 C CA . LEU A 1 217 ? 51.511 -3.700 -38.997 1.00 81.94 217 LEU A CA 1
ATOM 1799 C C . LEU A 1 217 ? 51.802 -5.197 -39.143 1.00 81.94 217 LEU A C 1
ATOM 1801 O O . LEU A 1 217 ? 52.849 -5.675 -38.691 1.00 81.94 217 LEU A O 1
ATOM 1805 N N . ARG A 1 218 ? 50.933 -5.923 -39.851 1.00 81.88 218 ARG A N 1
ATOM 1806 C CA . ARG A 1 218 ? 51.121 -7.338 -40.183 1.00 81.88 218 ARG A CA 1
ATOM 1807 C C . ARG A 1 218 ? 52.340 -7.560 -41.082 1.00 81.88 218 ARG A C 1
ATOM 1809 O O . ARG A 1 218 ? 53.124 -8.476 -40.834 1.00 81.88 218 ARG A O 1
ATOM 1816 N N . ALA A 1 219 ? 52.562 -6.688 -42.065 1.00 83.56 219 ALA A N 1
ATOM 1817 C CA . ALA A 1 219 ? 53.746 -6.708 -42.922 1.00 83.56 219 ALA A CA 1
ATOM 1818 C C . ALA A 1 219 ? 55.042 -6.479 -42.123 1.00 83.56 219 ALA A C 1
ATOM 1820 O O . ALA A 1 219 ? 56.003 -7.235 -42.280 1.00 83.56 219 ALA A O 1
ATOM 1821 N N . LYS A 1 220 ? 55.062 -5.496 -41.206 1.00 86.50 220 LYS A N 1
ATOM 1822 C CA . LYS A 1 220 ? 56.204 -5.246 -40.304 1.00 86.50 220 LYS A CA 1
ATOM 1823 C C . LYS A 1 220 ? 56.507 -6.450 -39.409 1.00 86.50 220 LYS A C 1
ATOM 1825 O O . LYS A 1 220 ? 57.674 -6.809 -39.249 1.00 86.50 220 LYS A O 1
ATOM 1830 N N . TYR A 1 221 ? 55.479 -7.085 -38.844 1.00 86.06 221 TYR A N 1
ATOM 1831 C CA . TYR A 1 221 ? 55.638 -8.295 -38.035 1.00 86.06 221 TYR A CA 1
ATOM 1832 C C . TYR A 1 221 ? 56.220 -9.453 -38.857 1.00 86.06 221 TYR A C 1
ATOM 1834 O O . TYR A 1 221 ? 57.226 -10.039 -38.462 1.00 86.06 221 TYR A O 1
ATOM 1842 N N . ASN A 1 222 ? 55.661 -9.730 -40.038 1.00 84.94 222 ASN A N 1
ATOM 1843 C CA . ASN A 1 222 ? 56.145 -10.797 -40.916 1.00 84.94 222 ASN A CA 1
ATOM 1844 C C . ASN A 1 222 ? 57.592 -10.562 -41.374 1.00 84.94 222 ASN A C 1
ATOM 1846 O O . ASN A 1 222 ? 58.395 -11.493 -41.354 1.00 84.94 222 ASN A O 1
ATOM 1850 N N . ALA A 1 223 ? 57.958 -9.323 -41.714 1.00 84.88 223 ALA A N 1
ATOM 1851 C CA . ALA A 1 223 ? 59.332 -8.959 -42.057 1.00 84.88 223 ALA A CA 1
ATOM 1852 C C . ALA A 1 223 ? 60.298 -9.172 -40.877 1.00 84.88 223 ALA A C 1
ATOM 1854 O O . ALA A 1 223 ? 61.390 -9.717 -41.052 1.00 84.88 223 ALA A O 1
ATOM 1855 N N . LYS A 1 224 ? 59.879 -8.808 -39.658 1.00 83.38 224 LYS A N 1
ATOM 1856 C CA . LYS A 1 224 ? 60.654 -9.048 -38.433 1.00 83.38 224 LYS A CA 1
ATOM 1857 C C . LYS A 1 224 ? 60.866 -10.545 -38.178 1.00 83.38 224 LYS A C 1
ATOM 1859 O O . LYS A 1 224 ? 61.975 -10.948 -37.836 1.00 83.38 224 LYS A O 1
ATOM 1864 N N . MET A 1 225 ? 59.837 -11.369 -38.379 1.00 84.00 225 MET A N 1
ATOM 1865 C CA . MET A 1 225 ? 59.921 -12.826 -38.200 1.00 84.00 225 MET A CA 1
ATOM 1866 C C . MET A 1 225 ? 60.725 -13.514 -39.315 1.00 84.00 225 MET A C 1
ATOM 1868 O O . MET A 1 225 ? 61.421 -14.491 -39.051 1.00 84.00 225 MET A O 1
ATOM 1872 N N . ALA A 1 226 ? 60.706 -12.986 -40.542 1.00 79.75 226 ALA A N 1
ATOM 1873 C CA . ALA A 1 226 ? 61.515 -13.502 -41.648 1.00 79.75 226 ALA A CA 1
ATOM 1874 C C . ALA A 1 226 ? 63.025 -13.383 -41.375 1.00 79.75 226 ALA A C 1
ATOM 1876 O O . ALA A 1 226 ? 63.778 -14.299 -41.696 1.00 79.75 226 ALA A O 1
ATOM 1877 N N . GLY A 1 227 ? 63.464 -12.302 -40.719 1.00 71.31 227 GLY A N 1
ATOM 1878 C CA . GLY A 1 227 ? 64.858 -12.147 -40.287 1.00 71.31 227 GLY A CA 1
ATOM 1879 C C . GLY A 1 227 ? 65.274 -13.118 -39.173 1.00 71.31 227 GLY A C 1
ATOM 1880 O O . GLY A 1 227 ? 66.441 -13.487 -39.092 1.00 71.31 227 GLY A O 1
ATOM 1881 N N . LEU A 1 228 ? 64.326 -13.562 -38.341 1.00 72.44 228 LEU A N 1
ATOM 1882 C CA . LEU A 1 228 ? 64.553 -14.530 -37.259 1.00 72.44 228 LEU A CA 1
ATOM 1883 C C . LEU A 1 228 ? 64.560 -15.987 -37.752 1.00 72.44 228 LEU A C 1
ATOM 1885 O O . LEU A 1 228 ? 65.254 -16.817 -37.174 1.00 72.44 228 LEU A O 1
ATOM 1889 N N . ASN A 1 229 ? 63.823 -16.287 -38.826 1.00 67.12 229 ASN A N 1
ATOM 1890 C CA . ASN A 1 229 ? 63.774 -17.611 -39.459 1.00 67.12 229 ASN A CA 1
ATOM 1891 C C . ASN A 1 229 ? 64.877 -17.832 -40.510 1.00 67.12 229 ASN A C 1
ATOM 1893 O O . ASN A 1 229 ? 64.928 -18.895 -41.132 1.00 67.12 229 ASN A O 1
ATOM 1897 N N . ALA A 1 230 ? 65.753 -16.849 -40.733 1.00 72.19 230 ALA A N 1
ATOM 1898 C CA . ALA A 1 230 ? 66.912 -17.033 -41.593 1.00 72.19 230 ALA A CA 1
ATOM 1899 C C . ALA A 1 230 ? 67.865 -18.070 -40.959 1.00 72.19 230 ALA A C 1
ATOM 1901 O O . ALA A 1 230 ? 68.176 -17.966 -39.769 1.00 72.19 230 ALA A O 1
ATOM 1902 N N . PRO A 1 231 ? 68.342 -19.077 -41.715 1.00 71.12 231 PRO A N 1
ATOM 1903 C CA . PRO A 1 231 ? 69.285 -20.053 -41.186 1.00 71.12 231 PRO A CA 1
ATOM 1904 C C . PRO A 1 231 ? 70.548 -19.326 -40.715 1.00 71.12 231 PRO A C 1
ATOM 1906 O O . PRO A 1 231 ? 71.181 -18.607 -41.487 1.00 71.12 231 PRO A O 1
ATOM 1909 N N . ILE A 1 232 ? 70.906 -19.503 -39.441 1.00 68.50 232 ILE A N 1
ATOM 1910 C CA . ILE A 1 232 ? 72.107 -18.908 -38.844 1.00 68.50 232 ILE A CA 1
ATOM 1911 C C . ILE A 1 232 ? 73.319 -19.486 -39.583 1.00 68.50 232 ILE A C 1
ATOM 1913 O O . ILE A 1 232 ? 73.713 -20.633 -39.352 1.00 68.50 232 ILE A O 1
ATOM 1917 N N . GLU A 1 233 ? 73.891 -18.714 -40.512 1.00 69.19 233 GLU A N 1
ATOM 1918 C CA . GLU A 1 233 ? 75.093 -19.109 -41.240 1.00 69.19 233 GLU A CA 1
ATOM 1919 C C . GLU A 1 233 ? 76.215 -19.273 -40.208 1.00 69.19 233 GLU A C 1
ATOM 1921 O O . GLU A 1 233 ? 76.628 -18.318 -39.544 1.00 69.19 233 GLU A O 1
ATOM 1926 N N . LYS A 1 234 ? 76.666 -20.519 -40.006 1.00 67.38 234 LYS A N 1
ATOM 1927 C CA . LYS A 1 234 ? 77.757 -20.820 -39.073 1.00 67.38 234 LYS A CA 1
ATOM 1928 C C . LYS A 1 234 ? 78.952 -19.931 -39.451 1.00 67.38 234 LYS A C 1
ATOM 1930 O O . LYS A 1 234 ? 79.314 -19.892 -40.629 1.00 67.38 234 LYS A O 1
ATOM 1935 N N . PRO A 1 235 ? 79.585 -19.228 -38.494 1.00 70.81 235 PRO A N 1
ATOM 1936 C CA . PRO A 1 235 ? 80.648 -18.283 -38.805 1.00 70.81 235 PRO A CA 1
ATOM 1937 C C . PRO A 1 235 ? 81.770 -18.992 -39.570 1.00 70.81 235 PRO A C 1
ATOM 1939 O O . PRO A 1 235 ? 82.322 -19.995 -39.093 1.00 70.81 235 PRO A O 1
ATOM 1942 N N . LYS A 1 236 ? 82.097 -18.468 -40.763 1.00 66.62 236 LYS A N 1
ATOM 1943 C CA . LYS A 1 236 ? 83.189 -18.946 -41.625 1.00 66.62 236 LYS A CA 1
ATOM 1944 C C . LYS A 1 236 ? 84.517 -18.729 -40.903 1.00 66.62 236 LYS A C 1
ATOM 1946 O O . LYS A 1 236 ? 85.146 -17.687 -41.022 1.00 66.62 236 LYS A O 1
ATOM 1951 N N . GLY A 1 237 ? 84.899 -19.705 -40.086 1.00 63.19 237 GLY A N 1
ATOM 1952 C CA . GLY A 1 237 ? 86.091 -19.630 -39.242 1.00 63.19 237 GLY A CA 1
ATOM 1953 C C . GLY A 1 237 ? 86.087 -20.542 -38.015 1.00 63.19 237 GLY A C 1
ATOM 1954 O O . GLY A 1 237 ? 87.150 -20.753 -37.434 1.00 63.19 237 GLY A O 1
ATOM 1955 N N . SER A 1 238 ? 84.954 -21.146 -37.631 1.00 58.62 238 SER A N 1
ATOM 1956 C CA . SER A 1 238 ? 84.923 -22.122 -36.527 1.00 58.62 238 SER A CA 1
ATOM 1957 C C . SER A 1 238 ? 85.478 -23.485 -36.965 1.00 58.62 238 SER A C 1
ATOM 1959 O O . SER A 1 238 ? 84.779 -24.443 -37.283 1.00 58.62 238 SER A O 1
ATOM 1961 N N . LYS A 1 239 ? 86.805 -23.579 -37.001 1.00 61.97 239 LYS A N 1
ATOM 1962 C CA . LYS A 1 239 ? 87.514 -24.852 -37.106 1.00 61.97 239 LYS A CA 1
ATOM 1963 C C . LYS A 1 239 ? 87.203 -25.634 -35.822 1.00 61.97 239 L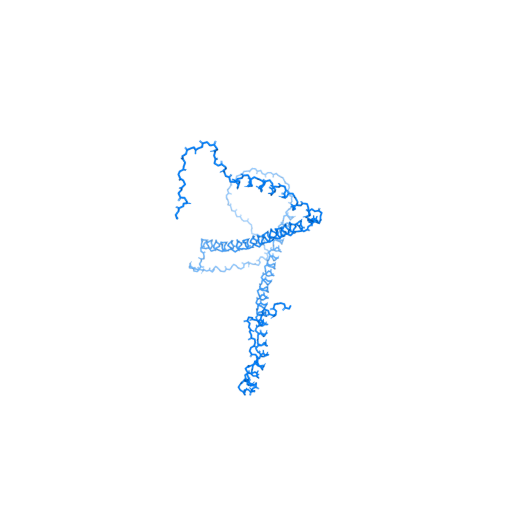YS A C 1
ATOM 1965 O O . LYS A 1 239 ? 87.629 -25.206 -34.753 1.00 61.97 239 LYS A O 1
ATOM 1970 N N . LYS A 1 240 ? 86.524 -26.782 -35.966 1.00 60.66 240 LYS A N 1
ATOM 1971 C CA . LYS A 1 240 ? 86.199 -27.816 -34.953 1.00 60.66 240 LYS A CA 1
ATOM 1972 C C . LYS A 1 240 ? 84.769 -27.791 -34.382 1.00 60.66 240 LYS A C 1
ATOM 1974 O O . LYS A 1 240 ? 84.586 -27.578 -33.192 1.00 60.66 240 LYS A O 1
ATOM 1979 N N . LEU A 1 241 ? 83.784 -28.197 -35.180 1.00 57.81 241 LEU A N 1
ATOM 1980 C CA . LEU A 1 241 ? 82.717 -29.070 -34.676 1.00 57.81 241 LEU A CA 1
ATOM 1981 C C . LEU A 1 241 ? 82.683 -30.312 -35.570 1.00 57.81 241 LEU A C 1
ATOM 1983 O O . LEU A 1 241 ? 82.721 -30.202 -36.789 1.00 57.81 241 LEU A O 1
ATOM 1987 N N . LYS A 1 242 ? 82.734 -31.486 -34.947 1.00 60.16 242 LYS A N 1
ATOM 1988 C CA . LYS A 1 242 ? 82.757 -32.793 -35.604 1.00 60.16 242 LYS A CA 1
ATOM 1989 C C . LYS A 1 242 ? 81.314 -33.143 -35.969 1.00 60.16 242 LYS A C 1
ATOM 1991 O O . LYS A 1 242 ? 80.485 -33.238 -35.067 1.00 60.16 242 LYS A O 1
ATOM 1996 N N . ASP A 1 243 ? 81.023 -33.275 -37.259 1.00 57.53 243 ASP A N 1
ATOM 1997 C CA . ASP A 1 243 ? 79.699 -33.664 -37.748 1.00 57.53 243 ASP A CA 1
ATOM 1998 C C . ASP A 1 243 ? 79.342 -35.053 -37.200 1.00 57.53 243 ASP A C 1
ATOM 2000 O O . ASP A 1 243 ? 80.089 -36.016 -37.378 1.00 57.53 243 ASP A O 1
ATOM 2004 N N . TRP A 1 244 ? 78.232 -35.137 -36.469 1.00 60.53 244 TRP A N 1
ATOM 2005 C CA . TRP A 1 244 ? 77.715 -36.376 -35.878 1.00 60.53 244 TRP A CA 1
ATOM 2006 C C . TRP A 1 244 ? 76.467 -36.900 -36.605 1.00 60.53 244 TRP A C 1
ATOM 2008 O O . TRP A 1 244 ? 75.910 -37.914 -36.203 1.00 60.53 244 TRP A O 1
ATOM 2018 N N . GLU A 1 245 ? 76.072 -36.284 -37.723 1.00 58.31 245 GLU A N 1
ATOM 2019 C CA . GLU A 1 245 ? 74.950 -36.721 -38.567 1.00 58.31 245 GLU A CA 1
ATOM 2020 C C . GLU A 1 245 ? 75.422 -37.554 -39.765 1.00 58.31 245 GLU A C 1
ATOM 2022 O O . GLU A 1 245 ? 75.198 -37.242 -40.932 1.00 58.31 245 GLU A O 1
ATOM 2027 N N . SER A 1 246 ? 76.112 -38.650 -39.474 1.00 57.03 246 SER A N 1
ATOM 2028 C CA . SER A 1 246 ? 76.237 -39.766 -40.412 1.00 57.03 246 SER A CA 1
ATOM 2029 C C . SER A 1 246 ? 76.357 -41.062 -39.626 1.00 57.03 246 SER A C 1
ATOM 2031 O O . SER A 1 246 ? 77.444 -41.626 -39.480 1.00 57.03 246 SER A O 1
ATOM 2033 N N . ARG A 1 247 ? 75.217 -41.514 -39.098 1.00 44.09 247 ARG A N 1
ATOM 2034 C CA . ARG A 1 247 ? 74.922 -42.934 -38.932 1.00 44.09 247 ARG A CA 1
ATOM 2035 C C . ARG A 1 247 ? 73.425 -43.185 -38.879 1.00 44.09 247 ARG A C 1
ATOM 2037 O O . ARG A 1 247 ? 72.742 -42.408 -38.183 1.00 44.09 247 ARG A O 1
#

InterPro domains:
  IPR009730 Micro-fibrillar-associated protein 1, C-terminal [PF06991] (120-211)
  IPR033194 Microfibrillar-associated protein 1 [PTHR15327] (20-210)

pLDDT: mean 71.24, std 16.88, range [26.86, 97.62]

Radius of gyration: 51.97 Å; chains: 1; bounding box: 130×104×104 Å

Sequence (247 aa):
MARAVALEKAFPAHEDSGIGKKDDPRLRRLAESRIDNRDEIRADHRRIRQAEIVSTIEEENRRQEGLEAEEEDAEALEERRRKIREKLLLREQEEAALLPEEEEEEEEEEEEEESEYETDSEEETKGIAMVKPVFVVKSERDTIAERQRLEAEERAIEELMKRRQEERKVETKQIVVEEIRKDEEIQKNLEMEANIADVETDDELNEAEDWTYNDPLRAKYNAKMAGLNAPIEKPKGSKKLKDWESR

Secondary structure (DSSP, 8-state):
-HHHHHHHHHS---TT--------HHHHHHHHHHHHHHHHHHHHHHHHHHHHHHHHHHHHHHHHHHHHHHHHHHHHHHHHHHHHHHHHHHHHHHHHHHS-------------------------------PPP----GGGS--HHHHHHHHHHHHHHHHHHHHHHHHHHHHHHHHHHHHHHHHHHHHHHHHHHHHHHTS---GGGTHHHHHHHTHHHHHHHHHHHHHHSS-----TT----------

Foldseek 3Di:
DVVVVVVCVVPVPCPPPPPPPPVPVVVVVVVVVCVVVVVVVVVVVVVVVVVVVCVVVVVVVVVVVVVVVVVVVVVVVVVVVVVVVVVVVVVVVVVVVVPDDDDDDDDDDDDDDDDDDDDDDPDDPVPPPPDDDDDDDPVRDDDPVNVVVVVVVVVVVVVVVVVVVVVVVVVVVVVVVVVVVVVVVVVVVVVVVVVVVPPPPPVVPPPVPVVVVCVVVVVVVVVVVVVVPPPPDDPPPPDDDDDPPDD